Protein AF-A0A9D1JDY9-F1 (afdb_monomer_lite)

Radius of gyration: 16.37 Å; chains: 1; bounding box: 37×37×42 Å

pLDDT: mean 90.09, std 9.2, range [51.25, 98.12]

Sequence (203 aa):
MIRVGLTRMRPVECELYLYPAELYDIDGLERYDDLETLYRYAYERLKKYYKEEVGLYINGGLLIEVLTAMLAAENLDIVLHIFHWNRETGVYIEQKIRTRIDMEQEQEKETVERSLCGKRHFAIKAIPIFEEIPKERVMDFEWMQCQADSQLEQLAGERIKLYASGLTQALISVWNAAKKYSVELEVLHYNIDTEDYFIQKLM

Secondary structure (DSSP, 8-state):
-EEEES-SSS--S-SEESS-SSGGGSTT--STT-HHHHHHHHHHHHGGGTTSEEEEEE-S--HHHHHHHHHHHHHTT-EEEEEEEETTTTEEEEEP-PPP--PPP-S-PPEEEEEEETTS-TT--SEEEES---GGGTT-HHHHHHHHHHHHGGGTT-EEEEE--S-HHHHHHHHHHHHHTT-EEEEEEEETTTTEEEEEE--

Organism: NCBI:txid2840824

Structure (mmCIF, N/CA/C/O backbone):
data_AF-A0A9D1JDY9-F1
#
_entry.id   AF-A0A9D1JDY9-F1
#
loop_
_atom_site.group_PDB
_atom_site.id
_atom_site.type_symbol
_atom_site.label_atom_id
_atom_site.label_alt_id
_atom_site.label_comp_id
_atom_site.label_asym_id
_atom_site.label_entity_id
_atom_site.label_seq_id
_atom_site.pdbx_PDB_ins_code
_atom_site.Cartn_x
_atom_site.Cartn_y
_atom_site.Cartn_z
_atom_site.occupancy
_atom_site.B_iso_or_equiv
_atom_site.auth_seq_id
_atom_site.auth_comp_id
_atom_site.auth_asym_id
_atom_site.auth_atom_id
_atom_site.pdbx_PDB_model_num
ATOM 1 N N . MET A 1 1 ? -4.104 -12.732 -16.824 1.00 90.75 1 MET A N 1
ATOM 2 C CA . MET A 1 1 ? -3.223 -11.940 -15.946 1.00 90.75 1 MET A CA 1
ATOM 3 C C . MET A 1 1 ? -1.898 -11.523 -16.595 1.00 90.75 1 MET A C 1
ATOM 5 O O . MET A 1 1 ? -1.066 -12.366 -16.922 1.00 90.75 1 MET A O 1
ATOM 9 N N . ILE A 1 2 ? -1.688 -10.214 -16.727 1.00 97.31 2 ILE A N 1
ATOM 10 C CA . ILE A 1 2 ? -0.445 -9.555 -17.162 1.00 97.31 2 ILE A CA 1
ATOM 11 C C . ILE A 1 2 ? 0.553 -9.531 -15.999 1.00 97.31 2 ILE A C 1
ATOM 13 O O . ILE A 1 2 ? 0.175 -9.220 -14.874 1.00 97.31 2 ILE A O 1
ATOM 17 N N . ARG A 1 3 ? 1.832 -9.841 -16.239 1.00 97.88 3 ARG A N 1
ATOM 18 C CA . ARG A 1 3 ? 2.863 -9.878 -15.184 1.00 97.88 3 ARG A CA 1
ATOM 19 C C . ARG A 1 3 ? 3.642 -8.569 -15.143 1.00 97.88 3 ARG A C 1
ATOM 21 O O . ARG A 1 3 ? 4.275 -8.206 -16.133 1.00 97.88 3 ARG A O 1
ATOM 28 N N . VAL A 1 4 ? 3.658 -7.905 -13.993 1.00 98.06 4 VAL A N 1
ATOM 29 C CA . VAL A 1 4 ? 4.416 -6.670 -13.748 1.00 98.06 4 VAL A CA 1
ATOM 30 C C . VAL A 1 4 ? 5.311 -6.878 -12.529 1.00 98.06 4 VAL A C 1
ATOM 32 O O . VAL A 1 4 ? 4.828 -7.265 -11.472 1.00 98.06 4 VAL A O 1
ATOM 35 N N . GLY A 1 5 ? 6.616 -6.647 -12.654 1.00 97.62 5 GLY A N 1
ATOM 36 C CA . GLY A 1 5 ? 7.513 -6.562 -11.497 1.00 97.62 5 GLY A CA 1
ATOM 37 C C . GLY A 1 5 ? 7.413 -5.180 -10.855 1.00 97.62 5 GLY A C 1
ATOM 38 O O . GLY A 1 5 ? 7.301 -4.190 -11.577 1.00 97.62 5 GLY A O 1
ATOM 39 N N . LEU A 1 6 ? 7.466 -5.080 -9.525 1.00 97.31 6 LEU A N 1
ATOM 40 C CA . LEU A 1 6 ? 7.436 -3.775 -8.858 1.00 97.31 6 LEU A CA 1
ATOM 41 C C . LEU A 1 6 ? 8.667 -2.943 -9.235 1.00 97.31 6 LEU A C 1
ATOM 43 O O . LEU A 1 6 ? 8.509 -1.839 -9.740 1.00 97.31 6 LEU A O 1
ATOM 47 N N . THR A 1 7 ? 9.874 -3.482 -9.053 1.00 95.81 7 THR A N 1
ATOM 48 C CA . THR A 1 7 ? 11.133 -2.753 -9.294 1.00 95.81 7 THR A CA 1
ATOM 49 C C . THR A 1 7 ? 12.140 -3.594 -10.065 1.00 95.81 7 THR A C 1
ATOM 51 O O . THR A 1 7 ? 12.001 -4.809 -10.184 1.00 95.81 7 THR A O 1
ATOM 54 N N . ARG A 1 8 ? 13.211 -2.986 -10.579 1.00 90.50 8 ARG A N 1
ATOM 55 C CA . ARG A 1 8 ? 14.296 -3.735 -11.247 1.00 90.50 8 ARG A CA 1
ATOM 56 C C . ARG A 1 8 ? 15.309 -4.374 -10.290 1.00 90.50 8 ARG A C 1
ATOM 58 O O . ARG A 1 8 ? 16.224 -5.045 -10.759 1.00 90.50 8 ARG A O 1
ATOM 65 N N . MET A 1 9 ? 15.152 -4.211 -8.972 1.00 88.75 9 MET A N 1
ATOM 66 C CA . MET A 1 9 ? 16.154 -4.642 -7.985 1.00 88.75 9 MET A CA 1
ATOM 67 C C . MET A 1 9 ? 16.428 -6.152 -8.007 1.00 88.75 9 MET A C 1
ATOM 69 O O . MET A 1 9 ? 17.566 -6.577 -7.812 1.00 88.75 9 MET A O 1
ATOM 73 N N . ARG A 1 10 ? 15.396 -6.979 -8.214 1.00 87.00 10 ARG A N 1
ATOM 74 C CA . ARG A 1 10 ? 15.544 -8.435 -8.371 1.00 87.00 10 ARG A CA 1
ATOM 75 C C . ARG A 1 10 ? 14.741 -8.882 -9.583 1.00 87.00 10 ARG A C 1
ATOM 77 O O . ARG A 1 10 ? 13.523 -9.019 -9.472 1.00 87.00 10 ARG A O 1
ATOM 84 N N . PRO A 1 11 ? 15.382 -9.068 -10.743 1.00 86.19 11 PRO A N 1
ATOM 85 C CA . PRO A 1 11 ? 14.665 -9.353 -11.972 1.00 86.19 11 PRO A CA 1
ATOM 86 C C . PRO A 1 11 ? 13.736 -10.566 -11.859 1.00 86.19 11 PRO A C 1
ATOM 88 O O . PRO A 1 11 ? 14.102 -11.600 -11.300 1.00 86.19 11 PRO A O 1
ATOM 91 N N . VAL A 1 12 ? 12.534 -10.423 -12.408 1.00 91.56 12 VAL A N 1
ATOM 92 C CA . VAL A 1 12 ? 11.537 -11.484 -12.574 1.00 91.56 12 VAL A CA 1
ATOM 93 C C . VAL A 1 12 ? 11.040 -11.471 -14.011 1.00 91.56 12 VAL A C 1
ATOM 95 O O . VAL A 1 12 ? 11.033 -10.430 -14.667 1.00 91.56 12 VAL A O 1
ATOM 98 N N . GLU A 1 13 ? 10.593 -12.616 -14.511 1.00 93.38 13 GLU A N 1
ATOM 99 C CA . GLU A 1 13 ? 9.949 -12.674 -15.821 1.00 93.38 13 GLU A CA 1
ATOM 100 C C . GLU A 1 13 ? 8.610 -11.917 -15.782 1.00 93.38 13 GLU A C 1
ATOM 102 O O . GLU A 1 13 ? 7.669 -12.306 -15.074 1.00 93.38 13 GLU A O 1
ATOM 107 N N . CYS A 1 14 ? 8.559 -10.793 -16.499 1.00 96.06 14 CYS A N 1
ATOM 108 C CA . CYS A 1 14 ? 7.428 -9.875 -16.546 1.00 96.06 14 CYS A CA 1
ATOM 109 C C . CYS A 1 14 ? 7.455 -9.018 -17.822 1.00 96.06 14 CYS A C 1
ATOM 111 O O . CYS A 1 14 ? 8.493 -8.865 -18.463 1.00 96.06 14 CYS A O 1
ATOM 113 N N . GLU A 1 15 ? 6.309 -8.425 -18.152 1.00 96.62 15 GLU A N 1
ATOM 114 C CA . GLU A 1 15 ? 6.129 -7.521 -19.300 1.00 96.62 15 GLU A CA 1
ATOM 115 C C . GLU A 1 15 ? 6.725 -6.129 -19.048 1.00 96.62 15 GLU A C 1
ATOM 117 O O . GLU A 1 15 ? 6.987 -5.347 -19.963 1.00 96.62 15 GLU A O 1
ATOM 122 N N . LEU A 1 16 ? 6.857 -5.765 -17.772 1.00 95.44 16 LEU A N 1
ATOM 123 C CA . LEU A 1 16 ? 7.190 -4.422 -17.330 1.00 95.44 16 LEU A CA 1
ATOM 124 C C . LEU A 1 16 ? 7.695 -4.455 -15.889 1.00 95.44 16 LEU A C 1
ATOM 126 O O . LEU A 1 16 ? 7.111 -5.125 -15.042 1.00 95.44 16 LEU A O 1
ATOM 130 N N . TYR A 1 17 ? 8.698 -3.628 -15.608 1.00 97.00 17 TYR A N 1
ATOM 131 C CA . TYR A 1 17 ? 8.992 -3.173 -14.250 1.00 97.00 17 TYR A CA 1
ATOM 132 C C . TYR A 1 17 ? 8.319 -1.828 -14.016 1.00 97.00 17 TYR A C 1
ATOM 134 O O . TYR A 1 17 ? 8.490 -0.916 -14.838 1.00 97.00 17 TYR A O 1
ATOM 142 N N . LEU A 1 18 ? 7.526 -1.720 -12.952 1.00 97.12 18 LEU A N 1
ATOM 143 C CA . LEU A 1 18 ? 6.745 -0.524 -12.678 1.00 97.12 18 LEU A CA 1
ATOM 144 C C . LEU A 1 18 ? 7.653 0.641 -12.302 1.00 97.12 18 LEU A C 1
ATOM 146 O O . LEU A 1 18 ? 7.541 1.677 -12.936 1.00 97.12 18 LEU A O 1
ATOM 150 N N . TYR A 1 19 ? 8.600 0.431 -11.394 1.00 96.94 19 TYR A N 1
ATOM 151 C CA . TYR A 1 19 ? 9.583 1.413 -10.948 1.00 96.94 19 TYR A CA 1
ATOM 152 C C . TYR A 1 19 ? 11.014 1.020 -11.366 1.00 96.94 19 TYR A C 1
ATOM 154 O O . TYR A 1 19 ? 11.275 -0.15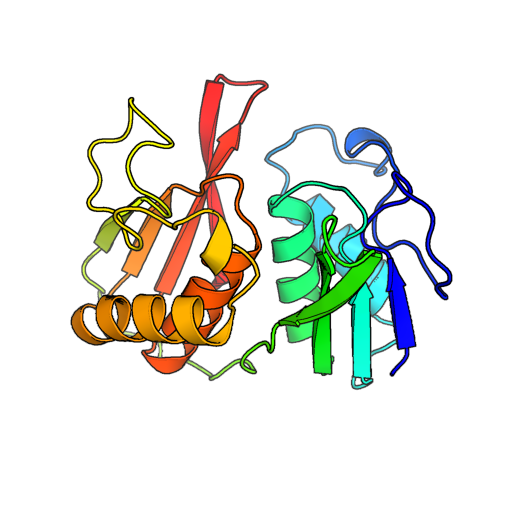1 -11.696 1.00 96.94 19 TYR A O 1
ATOM 162 N N . PRO A 1 20 ? 11.952 1.985 -11.413 1.00 95.06 20 PRO A N 1
ATOM 163 C CA . PRO A 1 20 ? 13.382 1.707 -11.566 1.00 95.06 20 PRO A CA 1
ATOM 164 C C . PRO A 1 20 ? 13.961 0.891 -10.393 1.00 95.06 20 PRO A C 1
ATOM 166 O O . PRO A 1 20 ? 13.235 0.392 -9.538 1.00 95.06 20 PRO A O 1
ATOM 169 N N . ALA A 1 21 ? 15.273 0.636 -10.406 1.00 93.06 21 ALA A N 1
ATOM 170 C CA . ALA A 1 21 ? 15.937 -0.026 -9.279 1.00 93.06 21 ALA A CA 1
ATOM 171 C C . ALA A 1 21 ? 16.152 0.948 -8.111 1.00 93.06 21 ALA A C 1
ATOM 173 O O . ALA A 1 21 ? 15.909 0.569 -6.969 1.00 93.06 21 ALA A O 1
ATOM 174 N N . GLU A 1 22 ? 16.552 2.183 -8.424 1.00 92.06 22 GLU A N 1
ATOM 175 C CA . GLU A 1 22 ? 16.718 3.272 -7.467 1.00 92.06 22 GLU A CA 1
ATOM 176 C C . GLU A 1 22 ? 15.553 4.254 -7.606 1.00 92.06 22 GLU A C 1
ATOM 178 O O . GLU A 1 22 ? 15.248 4.702 -8.709 1.00 92.06 22 GLU A O 1
ATOM 183 N N . LEU A 1 23 ? 14.899 4.599 -6.493 1.00 90.38 23 LEU A N 1
ATOM 184 C CA . LEU A 1 23 ? 13.695 5.441 -6.493 1.00 90.38 23 LEU A CA 1
ATOM 185 C C . LEU A 1 23 ? 13.923 6.787 -7.206 1.00 90.38 23 LEU A C 1
ATOM 187 O O . LEU A 1 23 ? 13.087 7.235 -7.986 1.00 90.38 23 LEU A O 1
ATOM 191 N N . TYR A 1 24 ? 15.083 7.398 -6.965 1.00 92.06 24 TYR A N 1
ATOM 192 C CA . TYR A 1 24 ? 15.468 8.702 -7.508 1.00 92.06 24 TYR A CA 1
ATOM 193 C C . TYR A 1 24 ? 15.884 8.675 -8.991 1.00 92.06 24 TYR A C 1
ATOM 195 O O . TYR A 1 24 ? 16.184 9.722 -9.553 1.00 92.06 24 TYR A O 1
ATOM 203 N N . ASP A 1 25 ? 15.838 7.514 -9.656 1.00 94.88 25 ASP A N 1
ATOM 204 C CA . ASP A 1 25 ? 15.935 7.429 -11.123 1.00 94.88 25 ASP A CA 1
ATOM 205 C C . ASP A 1 25 ? 14.612 7.820 -11.819 1.00 94.88 25 ASP A C 1
ATOM 207 O O . ASP A 1 25 ? 14.505 7.779 -13.047 1.00 94.88 25 ASP A O 1
ATOM 211 N N . ILE A 1 26 ? 13.559 8.135 -11.057 1.00 95.19 26 ILE A N 1
ATOM 212 C CA . ILE A 1 26 ? 12.297 8.641 -11.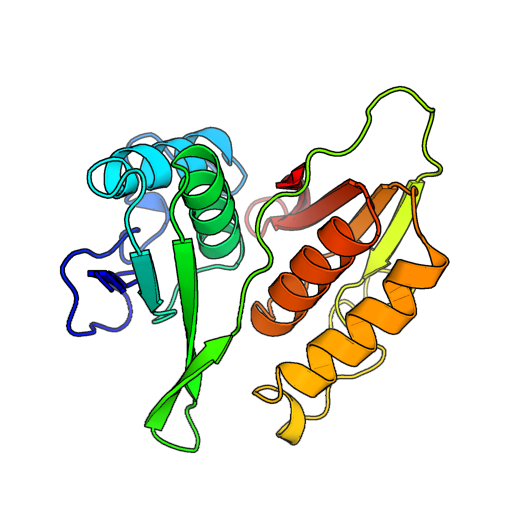596 1.00 95.19 26 ILE A CA 1
ATOM 213 C C . ILE A 1 26 ? 12.469 10.114 -11.975 1.00 95.19 26 ILE A C 1
ATOM 215 O O . ILE A 1 26 ? 12.645 10.969 -11.110 1.00 95.19 26 ILE A O 1
ATOM 219 N N . ASP A 1 27 ? 12.353 10.414 -13.270 1.00 93.06 27 ASP A N 1
ATOM 220 C CA . ASP A 1 27 ? 12.412 11.786 -13.782 1.00 93.06 27 ASP A CA 1
ATOM 221 C C . ASP A 1 27 ? 11.428 12.711 -13.042 1.00 93.06 27 ASP A C 1
ATOM 223 O O . ASP A 1 27 ? 10.210 12.505 -13.053 1.00 93.06 27 ASP A O 1
ATOM 227 N N . GLY A 1 28 ? 11.978 13.761 -12.428 1.00 90.88 28 GLY A N 1
ATOM 228 C CA . GLY A 1 28 ? 11.228 14.764 -11.671 1.00 90.88 28 GLY A CA 1
ATOM 229 C C . GLY A 1 28 ? 10.979 14.420 -10.200 1.00 90.88 28 GLY A C 1
ATOM 230 O O . GLY A 1 28 ? 10.387 15.241 -9.508 1.00 90.88 28 GLY A O 1
ATOM 231 N N . LEU A 1 29 ? 11.425 13.259 -9.707 1.00 93.50 29 LEU A N 1
ATOM 232 C CA . LEU A 1 29 ? 11.343 12.919 -8.288 1.00 93.50 29 LEU A CA 1
ATOM 233 C C . LEU A 1 29 ? 12.579 13.427 -7.539 1.00 93.50 29 LEU A C 1
ATOM 235 O O . LEU A 1 29 ? 13.637 12.806 -7.569 1.00 93.50 29 LEU A O 1
ATOM 239 N N . GLU A 1 30 ? 12.437 14.546 -6.833 1.00 90.69 30 GLU A N 1
ATOM 240 C CA . GLU A 1 30 ? 13.536 15.144 -6.054 1.00 90.69 30 GLU A CA 1
ATOM 241 C C . GLU A 1 30 ? 13.477 14.804 -4.560 1.00 90.69 30 GLU A C 1
ATOM 243 O O . GLU A 1 30 ? 14.461 14.981 -3.843 1.00 90.69 30 GLU A O 1
ATOM 248 N N . ARG A 1 31 ? 12.321 14.342 -4.070 1.00 90.12 31 ARG A N 1
ATOM 249 C CA . ARG A 1 31 ? 12.077 14.087 -2.645 1.00 90.12 31 ARG A CA 1
ATOM 250 C C . ARG A 1 31 ? 11.329 12.777 -2.448 1.00 90.12 31 ARG A C 1
ATOM 252 O O . ARG A 1 31 ? 10.402 12.476 -3.196 1.00 90.12 31 ARG A O 1
ATOM 259 N N . TYR A 1 32 ? 11.678 12.049 -1.391 1.00 87.00 32 TYR A N 1
ATOM 260 C CA . TYR A 1 32 ? 11.032 10.790 -1.015 1.00 87.00 32 TYR A CA 1
ATOM 261 C C . TYR A 1 32 ? 9.515 10.920 -0.775 1.00 87.00 32 TYR A C 1
ATOM 263 O O . TYR A 1 32 ? 8.762 9.975 -1.006 1.00 87.00 32 TYR A O 1
ATOM 271 N N . ASP A 1 33 ? 9.064 12.090 -0.315 1.00 89.44 33 ASP A N 1
ATOM 272 C CA . ASP A 1 33 ? 7.670 12.388 0.021 1.00 89.44 33 ASP A CA 1
ATOM 273 C C . ASP A 1 33 ? 6.842 12.949 -1.151 1.00 89.44 33 ASP A C 1
ATOM 275 O O . ASP A 1 33 ? 5.672 13.295 -0.966 1.00 89.44 33 ASP A O 1
ATOM 279 N N . ASP A 1 34 ? 7.405 13.035 -2.362 1.00 92.06 34 ASP A N 1
ATOM 280 C CA . ASP A 1 34 ? 6.674 13.456 -3.563 1.00 92.06 34 ASP A CA 1
ATOM 281 C C . ASP A 1 34 ? 5.815 12.310 -4.129 1.00 92.06 34 ASP A C 1
ATOM 283 O O . ASP A 1 34 ? 6.093 11.660 -5.143 1.00 92.06 34 ASP A O 1
ATOM 287 N N . LEU A 1 35 ? 4.723 12.064 -3.409 1.00 92.50 35 LEU A N 1
ATOM 288 C CA . LEU A 1 35 ? 3.728 11.039 -3.706 1.00 92.50 35 LEU A CA 1
ATOM 289 C C . LEU A 1 35 ? 2.995 11.280 -5.030 1.00 92.50 35 LEU A C 1
ATOM 291 O O . LEU A 1 35 ? 2.550 10.317 -5.656 1.00 92.50 35 LEU A O 1
ATOM 295 N N . GLU A 1 36 ? 2.865 12.536 -5.463 1.00 93.88 36 GLU A N 1
ATOM 296 C CA . GLU A 1 36 ? 2.203 12.882 -6.722 1.00 93.88 36 GLU A CA 1
ATOM 297 C C . GLU A 1 36 ? 3.032 12.396 -7.911 1.00 93.88 36 GLU A C 1
ATOM 299 O O . GLU A 1 36 ? 2.506 11.712 -8.796 1.00 93.88 36 GLU A O 1
ATOM 304 N N . THR A 1 37 ? 4.339 12.675 -7.908 1.00 95.94 37 THR A N 1
ATOM 305 C CA . THR A 1 37 ? 5.246 12.196 -8.955 1.00 95.94 37 THR A CA 1
ATOM 306 C C . THR A 1 37 ? 5.300 10.669 -8.985 1.00 95.94 37 THR A C 1
ATOM 308 O O . THR A 1 37 ? 5.198 10.084 -10.068 1.00 95.94 37 THR A O 1
ATOM 311 N N . LEU A 1 38 ? 5.367 10.007 -7.822 1.00 95.06 38 LEU A N 1
ATOM 312 C CA . LEU A 1 38 ? 5.345 8.540 -7.725 1.00 95.06 38 LEU A CA 1
ATOM 313 C C . LEU A 1 38 ? 4.051 7.929 -8.272 1.00 95.06 38 LEU A C 1
ATOM 315 O O . LEU A 1 38 ? 4.095 6.984 -9.065 1.00 95.06 38 LEU A O 1
ATOM 319 N N . TYR A 1 39 ? 2.899 8.477 -7.878 1.00 96.12 39 TYR A N 1
ATOM 320 C CA . TYR A 1 39 ? 1.598 8.038 -8.375 1.00 96.12 39 TYR A CA 1
ATOM 321 C C . TYR A 1 39 ? 1.487 8.231 -9.889 1.00 96.12 39 TYR A C 1
ATOM 323 O O . TYR A 1 39 ? 1.128 7.293 -10.602 1.00 96.12 39 TYR A O 1
ATOM 331 N N . ARG A 1 40 ? 1.841 9.417 -10.400 1.00 96.94 40 ARG A N 1
ATOM 332 C CA . ARG A 1 40 ? 1.806 9.717 -11.838 1.00 96.94 40 ARG A CA 1
ATOM 333 C C . ARG A 1 40 ? 2.700 8.760 -12.620 1.00 96.94 40 ARG A C 1
ATOM 335 O O . ARG A 1 40 ? 2.289 8.273 -13.670 1.00 96.94 40 ARG A O 1
ATOM 342 N N . TYR A 1 41 ? 3.889 8.457 -12.101 1.00 97.12 41 TYR A N 1
ATOM 343 C CA . TYR A 1 41 ? 4.810 7.511 -12.724 1.00 97.12 41 TYR A CA 1
ATOM 344 C C . TYR A 1 41 ? 4.191 6.112 -12.854 1.00 97.12 41 TYR A C 1
ATOM 346 O O . TYR A 1 41 ? 4.221 5.517 -13.935 1.00 97.12 41 TYR A O 1
ATOM 354 N N . ALA A 1 42 ? 3.572 5.602 -11.785 1.00 97.38 42 ALA A N 1
ATOM 355 C CA . ALA A 1 42 ? 2.883 4.316 -11.829 1.00 97.38 42 ALA A CA 1
ATOM 356 C C . ALA A 1 42 ? 1.667 4.327 -12.758 1.00 97.38 42 ALA A C 1
ATOM 358 O O . ALA A 1 42 ? 1.520 3.426 -13.587 1.00 97.38 42 ALA A O 1
ATOM 359 N N . TYR A 1 43 ? 0.829 5.360 -12.662 1.00 98.00 43 TYR A N 1
ATOM 360 C CA . TYR A 1 43 ? -0.360 5.531 -13.491 1.00 98.00 43 TYR A CA 1
ATOM 361 C C . TYR A 1 43 ? -0.011 5.505 -14.981 1.00 98.00 43 TYR A C 1
ATOM 363 O O . TYR A 1 43 ? -0.564 4.712 -15.742 1.00 98.00 43 TYR A O 1
ATOM 371 N N . GLU A 1 44 ? 0.972 6.299 -15.401 1.00 98.00 44 GLU A N 1
ATOM 372 C CA . GLU A 1 44 ? 1.387 6.398 -16.802 1.00 98.00 44 GLU A CA 1
ATOM 373 C C . GLU A 1 44 ? 1.899 5.073 -17.377 1.00 98.00 44 GLU A C 1
ATOM 375 O O . GLU A 1 44 ? 1.731 4.797 -18.568 1.00 98.00 44 GLU A O 1
ATOM 380 N N . ARG A 1 45 ? 2.496 4.223 -16.540 1.00 97.38 45 ARG A N 1
ATOM 381 C CA . ARG A 1 45 ? 3.015 2.913 -16.950 1.00 97.38 45 ARG A CA 1
ATOM 382 C C . ARG A 1 45 ? 1.950 1.821 -16.928 1.00 97.38 45 ARG A C 1
ATOM 384 O O . ARG A 1 45 ? 2.017 0.903 -17.750 1.00 97.38 45 ARG A O 1
ATOM 391 N N . LEU A 1 46 ? 0.976 1.923 -16.024 1.00 98.12 46 LEU A N 1
ATOM 392 C CA . LEU A 1 46 ? -0.134 0.980 -15.900 1.00 98.12 46 LEU A CA 1
ATOM 393 C C . LEU A 1 46 ? -1.301 1.292 -16.841 1.00 98.12 46 LEU A C 1
ATOM 395 O O . LEU A 1 46 ? -2.038 0.373 -17.176 1.00 98.12 46 LEU A O 1
ATOM 399 N N . LYS A 1 47 ? -1.464 2.530 -17.331 1.00 97.88 47 LYS A N 1
ATOM 400 C CA . LYS A 1 47 ? -2.647 2.934 -18.123 1.00 97.88 47 LYS A CA 1
ATOM 401 C C . LYS A 1 47 ? -2.892 2.111 -19.387 1.00 97.88 47 LYS A C 1
ATOM 403 O O . LYS A 1 47 ? -4.028 1.989 -19.831 1.00 97.88 47 LYS A O 1
ATOM 408 N N . LYS A 1 48 ? -1.845 1.507 -19.960 1.00 97.50 48 LYS A N 1
ATOM 409 C CA . LYS A 1 48 ? -1.967 0.577 -21.099 1.00 97.50 48 LYS A CA 1
ATOM 410 C C . LYS A 1 48 ? -2.681 -0.737 -20.754 1.00 97.50 48 LYS A C 1
ATOM 412 O O . LYS A 1 48 ? -3.013 -1.489 -21.660 1.00 97.50 48 LYS A O 1
ATOM 417 N N . TYR A 1 49 ? -2.884 -1.008 -19.469 1.00 97.62 49 TYR A N 1
ATOM 418 C CA . TYR A 1 49 ? -3.578 -2.173 -18.932 1.00 97.62 49 TYR A CA 1
ATOM 419 C C . TYR A 1 49 ? -4.932 -1.787 -18.312 1.00 97.62 49 TYR A C 1
ATOM 421 O O . TYR A 1 49 ? -5.439 -2.512 -17.468 1.00 97.62 49 TYR A O 1
ATOM 429 N N . TYR A 1 50 ? -5.504 -0.633 -18.677 1.00 97.38 50 TYR A N 1
ATOM 430 C CA . TYR A 1 50 ? -6.817 -0.184 -18.201 1.00 97.38 50 TYR A CA 1
ATOM 431 C C . TYR A 1 50 ? -7.875 -1.294 -18.315 1.00 97.38 50 TYR A C 1
ATOM 433 O O . TYR A 1 50 ? -8.031 -1.869 -19.393 1.00 97.38 50 TYR A O 1
ATOM 441 N N . LYS A 1 51 ? -8.605 -1.568 -17.221 1.00 95.38 51 LYS A N 1
ATOM 442 C CA . LYS A 1 51 ? -9.609 -2.650 -17.103 1.00 95.38 51 LYS A CA 1
ATOM 443 C C . LYS A 1 51 ? -9.101 -4.087 -17.292 1.00 95.38 51 LYS A C 1
ATOM 445 O O . LYS A 1 51 ? -9.910 -5.007 -17.400 1.00 95.38 51 LYS A O 1
ATOM 450 N N . GLU A 1 52 ? -7.790 -4.300 -17.306 1.00 96.62 52 GLU A N 1
ATOM 451 C CA . GLU A 1 52 ? -7.192 -5.634 -17.387 1.00 96.62 52 GLU A CA 1
ATOM 452 C C . GLU A 1 52 ? -6.924 -6.233 -15.997 1.00 96.62 52 GLU A C 1
ATOM 454 O O . GLU A 1 52 ? -7.035 -5.582 -14.956 1.00 96.62 52 GLU A O 1
ATOM 459 N N . GLU A 1 53 ? -6.521 -7.501 -15.990 1.00 96.56 53 GLU A N 1
ATOM 460 C CA . GLU A 1 53 ? -6.052 -8.220 -14.806 1.00 96.56 53 GLU A CA 1
ATOM 461 C C . GLU A 1 53 ? -4.515 -8.207 -14.750 1.00 96.56 53 GLU A C 1
ATOM 463 O O . GLU A 1 53 ? -3.841 -8.726 -15.651 1.00 96.56 53 GLU A O 1
ATOM 468 N N . VAL A 1 54 ? -3.945 -7.653 -13.676 1.00 97.50 54 VAL A N 1
ATOM 469 C CA . VAL A 1 54 ? -2.496 -7.473 -13.497 1.00 97.50 54 VAL A CA 1
ATOM 470 C C . VAL A 1 54 ? -2.018 -8.163 -12.221 1.00 97.50 54 VAL A C 1
ATOM 472 O O . VAL A 1 54 ? -2.512 -7.903 -11.130 1.00 97.50 54 VAL A O 1
ATOM 475 N N . GLY A 1 55 ? -0.993 -9.002 -12.354 1.00 97.56 55 GLY A N 1
ATOM 476 C CA . GLY A 1 55 ? -0.217 -9.543 -11.245 1.00 97.56 55 GLY A CA 1
ATOM 477 C C . GLY A 1 55 ? 1.021 -8.691 -10.991 1.00 97.56 55 GLY A C 1
ATOM 478 O O . GLY A 1 55 ? 1.936 -8.682 -11.818 1.00 97.56 55 GLY A O 1
ATOM 479 N N . LEU A 1 56 ? 1.060 -8.004 -9.850 1.00 97.75 56 LEU A N 1
ATOM 480 C CA . LEU A 1 56 ? 2.188 -7.209 -9.376 1.00 97.75 56 LEU A CA 1
ATOM 481 C C . LEU A 1 56 ? 3.096 -8.053 -8.475 1.00 97.75 56 LEU A C 1
ATOM 483 O O . LEU A 1 56 ? 2.737 -8.410 -7.355 1.00 97.75 56 LEU A O 1
ATOM 487 N N . TYR A 1 57 ? 4.293 -8.359 -8.959 1.00 97.62 57 TYR A N 1
ATOM 488 C CA . TYR A 1 57 ? 5.290 -9.167 -8.266 1.00 97.62 57 TYR A CA 1
ATOM 489 C C . TYR A 1 57 ? 6.206 -8.266 -7.443 1.00 97.62 57 TYR A C 1
ATOM 491 O O . TYR A 1 57 ? 7.008 -7.510 -7.992 1.00 97.62 57 TYR A O 1
ATOM 499 N N . ILE A 1 58 ? 6.108 -8.370 -6.118 1.00 95.94 58 ILE A N 1
ATOM 500 C CA . ILE A 1 58 ? 6.945 -7.632 -5.171 1.00 95.94 58 ILE A CA 1
ATOM 501 C C . ILE A 1 58 ? 8.328 -8.281 -5.129 1.00 95.94 58 ILE A C 1
ATOM 503 O O . ILE A 1 58 ? 8.582 -9.244 -4.402 1.00 95.94 58 ILE A O 1
ATOM 507 N N . ASN A 1 59 ? 9.226 -7.743 -5.943 1.00 92.44 59 ASN A N 1
ATOM 508 C CA . ASN A 1 59 ? 10.574 -8.247 -6.179 1.00 92.44 59 ASN A CA 1
ATOM 509 C C . ASN A 1 59 ? 11.668 -7.299 -5.643 1.00 92.44 59 ASN A C 1
ATOM 511 O O . ASN A 1 59 ? 12.831 -7.376 -6.027 1.00 92.44 59 ASN A O 1
ATOM 515 N N . GLY A 1 60 ? 11.307 -6.413 -4.723 1.00 90.69 60 GLY A N 1
ATOM 516 C CA . GLY A 1 60 ? 12.154 -5.350 -4.194 1.00 90.69 60 GLY A CA 1
ATOM 517 C C . GLY A 1 60 ? 11.294 -4.135 -3.883 1.00 90.69 60 GLY A C 1
ATOM 518 O O . GLY A 1 60 ? 10.074 -4.268 -3.815 1.00 90.69 60 GLY A O 1
ATOM 519 N N . GLY A 1 61 ? 11.933 -2.981 -3.725 1.00 90.94 61 GLY A N 1
ATOM 520 C CA . GLY A 1 61 ? 11.243 -1.707 -3.574 1.00 90.94 61 GLY A CA 1
ATOM 521 C C . GLY A 1 61 ? 10.761 -1.388 -2.166 1.00 90.94 61 GLY A C 1
ATOM 522 O O . GLY A 1 61 ? 11.036 -2.085 -1.184 1.00 90.94 61 GLY A O 1
ATOM 523 N N . LEU A 1 62 ? 10.053 -0.274 -2.105 1.00 91.44 62 LEU A N 1
ATOM 524 C CA . LEU A 1 62 ? 9.615 0.437 -0.926 1.00 91.44 62 LEU A CA 1
ATOM 525 C C . LEU A 1 62 ? 8.104 0.311 -0.763 1.00 91.44 62 LEU A C 1
ATOM 527 O O . LEU A 1 62 ? 7.348 0.100 -1.710 1.00 91.44 62 LEU A O 1
ATOM 531 N N . LEU A 1 63 ? 7.639 0.503 0.468 1.00 91.44 63 LEU A N 1
ATOM 532 C CA . LEU A 1 63 ? 6.214 0.452 0.781 1.00 91.44 63 LEU A CA 1
ATOM 533 C C . LEU A 1 63 ? 5.406 1.505 0.004 1.00 91.44 63 LEU A C 1
ATOM 535 O O . LEU A 1 63 ? 4.316 1.203 -0.475 1.00 91.44 63 LEU A O 1
ATOM 539 N N . ILE A 1 64 ? 5.969 2.707 -0.160 1.00 92.00 64 ILE A N 1
ATOM 540 C CA . ILE A 1 64 ? 5.364 3.815 -0.916 1.00 92.00 64 ILE A CA 1
ATOM 541 C C . ILE A 1 64 ? 5.116 3.455 -2.388 1.00 92.00 64 ILE A C 1
ATOM 543 O O . ILE A 1 64 ? 4.082 3.822 -2.946 1.00 92.00 64 ILE A O 1
ATOM 547 N N . GLU A 1 65 ? 6.008 2.676 -3.007 1.00 94.62 65 GLU A N 1
ATOM 548 C CA . GLU A 1 65 ? 5.870 2.212 -4.393 1.00 94.62 65 GLU A CA 1
ATOM 549 C C . GLU A 1 65 ? 4.707 1.224 -4.522 1.00 94.62 65 GLU A C 1
ATOM 551 O O . GLU A 1 65 ? 3.917 1.299 -5.458 1.00 94.62 65 GLU A O 1
ATOM 556 N N . VAL A 1 66 ? 4.537 0.323 -3.550 1.00 95.25 66 VAL A N 1
ATOM 557 C CA . VAL A 1 66 ? 3.412 -0.625 -3.562 1.00 95.25 66 VAL A CA 1
ATOM 558 C C . VAL A 1 66 ? 2.081 0.108 -3.432 1.00 95.25 66 VAL A C 1
ATOM 560 O O . VAL A 1 66 ? 1.158 -0.157 -4.197 1.00 95.25 66 VAL A O 1
ATOM 563 N N . LEU A 1 67 ? 1.981 1.054 -2.497 1.00 93.75 67 LEU A N 1
ATOM 564 C CA . LEU A 1 67 ? 0.744 1.804 -2.274 1.00 93.75 67 LEU A CA 1
ATOM 565 C C . LEU A 1 67 ? 0.386 2.705 -3.457 1.00 93.75 67 LEU A C 1
ATOM 567 O O . LEU A 1 67 ? -0.777 2.771 -3.849 1.00 93.75 67 LEU A O 1
ATOM 571 N N . THR A 1 68 ? 1.370 3.381 -4.055 1.00 94.94 68 THR A N 1
ATOM 572 C CA . THR A 1 68 ? 1.126 4.208 -5.247 1.00 94.94 68 THR A CA 1
ATOM 573 C C . THR A 1 68 ? 0.757 3.353 -6.464 1.00 94.94 68 THR A C 1
ATOM 575 O O . THR A 1 68 ? -0.130 3.747 -7.221 1.00 94.94 68 THR A O 1
ATOM 578 N N . ALA A 1 69 ? 1.314 2.144 -6.603 1.00 95.94 69 ALA A N 1
ATOM 579 C CA . ALA A 1 69 ? 0.880 1.171 -7.606 1.00 95.94 69 ALA A CA 1
ATOM 580 C C . ALA A 1 69 ? -0.567 0.698 -7.390 1.00 95.94 69 ALA A C 1
ATOM 582 O O . ALA A 1 69 ? -1.330 0.614 -8.352 1.00 95.94 69 ALA A O 1
ATOM 583 N N . MET A 1 70 ? -0.957 0.418 -6.140 1.00 94.88 70 MET A N 1
ATOM 584 C CA . MET A 1 70 ? -2.332 0.045 -5.785 1.00 94.88 70 MET A CA 1
ATOM 585 C C . MET A 1 70 ? -3.317 1.168 -6.123 1.00 94.88 70 MET A C 1
ATOM 587 O O . MET A 1 70 ? -4.300 0.927 -6.819 1.00 94.88 70 MET A O 1
ATOM 591 N N . LEU A 1 71 ? -3.014 2.405 -5.718 1.00 93.44 71 LEU A N 1
ATOM 592 C CA . LEU A 1 71 ? -3.819 3.583 -6.052 1.00 93.44 71 LEU A CA 1
ATOM 593 C C . LEU A 1 71 ? -3.957 3.784 -7.564 1.00 93.44 71 LEU A C 1
ATOM 595 O O . LEU A 1 71 ? -5.049 4.063 -8.059 1.00 93.44 71 LEU A O 1
ATOM 599 N N . ALA A 1 72 ? -2.858 3.662 -8.310 1.00 95.75 72 ALA A N 1
ATOM 600 C CA . ALA A 1 72 ? -2.873 3.804 -9.761 1.00 95.75 72 ALA A CA 1
ATOM 601 C C . ALA A 1 72 ? -3.728 2.716 -10.424 1.00 95.75 72 ALA A C 1
ATOM 603 O O . ALA A 1 72 ? -4.530 3.025 -11.302 1.00 95.75 72 ALA A O 1
ATOM 604 N N . ALA A 1 73 ? -3.599 1.463 -9.978 1.00 95.31 73 ALA A N 1
ATOM 605 C CA . ALA A 1 73 ? -4.406 0.351 -10.467 1.00 95.31 73 ALA A CA 1
ATOM 606 C C . ALA A 1 73 ? -5.905 0.573 -10.209 1.00 95.31 73 ALA A C 1
ATOM 608 O O . ALA A 1 73 ? -6.713 0.375 -11.113 1.00 95.31 73 ALA A O 1
ATOM 609 N N . GLU A 1 74 ? -6.273 1.058 -9.021 1.00 92.69 74 GLU A N 1
ATOM 610 C CA . GLU A 1 74 ? -7.666 1.374 -8.687 1.00 92.69 74 GLU A CA 1
ATOM 611 C C . GLU A 1 74 ? -8.251 2.475 -9.572 1.00 92.69 74 GLU A C 1
ATOM 613 O O . GLU A 1 74 ? -9.371 2.337 -10.053 1.00 92.69 74 GLU A O 1
ATOM 618 N N . ASN A 1 75 ? -7.493 3.540 -9.850 1.00 93.69 75 ASN A N 1
ATOM 619 C CA . ASN A 1 75 ? -7.932 4.617 -10.748 1.00 93.69 75 ASN A CA 1
ATOM 620 C C . ASN A 1 75 ? -7.994 4.200 -12.228 1.00 93.69 75 ASN A C 1
ATOM 622 O O . ASN A 1 75 ? -8.541 4.927 -13.056 1.00 93.69 75 ASN A O 1
ATOM 626 N N . LEU A 1 76 ? -7.415 3.051 -12.572 1.00 95.62 76 LEU A N 1
ATOM 627 C CA . LEU A 1 76 ? -7.420 2.471 -13.912 1.00 95.62 76 LEU A CA 1
ATOM 628 C C . LEU A 1 76 ? -8.374 1.272 -14.029 1.00 95.62 76 LEU A C 1
ATOM 630 O O . LEU A 1 76 ? -8.308 0.543 -15.022 1.00 95.62 76 LEU A O 1
ATOM 634 N N . ASP A 1 77 ? -9.238 1.046 -13.034 1.00 94.38 77 ASP A N 1
ATOM 635 C CA . ASP A 1 77 ? -10.142 -0.108 -12.965 1.00 94.38 77 ASP A CA 1
ATOM 636 C C . ASP A 1 77 ? -9.416 -1.458 -13.171 1.00 94.38 77 ASP A C 1
ATOM 638 O O . ASP A 1 77 ? -9.987 -2.409 -13.705 1.00 94.38 77 ASP A O 1
ATOM 642 N N . ILE A 1 78 ? -8.136 -1.549 -12.790 1.00 95.25 78 ILE A N 1
ATOM 643 C CA . ILE A 1 78 ? -7.319 -2.757 -12.948 1.00 95.25 78 ILE A CA 1
ATOM 644 C C . ILE A 1 78 ? -7.658 -3.744 -11.835 1.00 95.25 78 ILE A C 1
ATOM 646 O O . ILE A 1 78 ? -7.627 -3.404 -10.649 1.00 95.25 78 ILE A O 1
ATOM 650 N N . VAL A 1 79 ? -7.893 -5.004 -12.205 1.00 94.62 79 VAL A N 1
ATOM 651 C CA . VAL A 1 79 ? -7.984 -6.098 -11.234 1.00 94.62 79 VAL A CA 1
ATOM 652 C C . VAL A 1 79 ? -6.564 -6.478 -10.817 1.00 94.62 79 VAL A C 1
ATOM 654 O O . VAL A 1 79 ? -5.846 -7.164 -11.545 1.00 94.62 79 VAL A O 1
ATOM 657 N N . LEU A 1 80 ? -6.133 -5.958 -9.668 1.00 95.19 80 LEU A N 1
ATOM 658 C CA . LEU A 1 80 ? -4.767 -6.105 -9.174 1.00 95.19 80 LEU A CA 1
ATOM 659 C C . LEU A 1 80 ? -4.627 -7.306 -8.228 1.00 95.19 80 LEU A C 1
ATOM 661 O O . LEU A 1 80 ? -5.305 -7.395 -7.204 1.00 95.19 80 LEU A O 1
ATOM 665 N N . HIS A 1 81 ? -3.667 -8.174 -8.533 1.00 95.88 81 HIS A N 1
ATOM 666 C CA . HIS A 1 81 ? -3.210 -9.270 -7.682 1.00 95.88 81 HIS A CA 1
ATOM 667 C C . HIS A 1 81 ? -1.787 -8.965 -7.213 1.00 95.88 81 HIS A C 1
ATOM 669 O O . HIS A 1 81 ? -0.922 -8.692 -8.044 1.00 95.88 81 HIS A O 1
ATOM 675 N N . ILE A 1 82 ? -1.507 -9.014 -5.908 1.00 97.06 82 ILE A N 1
ATOM 676 C CA . ILE A 1 82 ? -0.148 -8.784 -5.393 1.00 97.06 82 ILE A CA 1
ATOM 677 C C . ILE A 1 82 ? 0.509 -10.114 -5.049 1.00 97.06 82 ILE A C 1
ATOM 679 O O . ILE A 1 82 ? -0.033 -10.924 -4.307 1.00 97.06 82 ILE A O 1
ATOM 683 N N . PHE A 1 83 ? 1.716 -10.322 -5.559 1.00 97.31 83 PHE A N 1
ATOM 684 C CA . PHE A 1 83 ? 2.505 -11.526 -5.351 1.00 97.31 83 PHE A CA 1
ATOM 685 C C . PHE A 1 83 ? 3.736 -11.210 -4.503 1.00 97.31 83 PHE A C 1
ATOM 687 O O . PHE A 1 83 ? 4.613 -10.451 -4.916 1.00 97.31 83 PHE A O 1
ATOM 694 N N . HIS A 1 84 ? 3.851 -11.848 -3.341 1.00 96.00 84 HIS A N 1
ATOM 695 C CA . HIS A 1 84 ? 4.987 -11.696 -2.431 1.00 96.00 84 HIS A CA 1
ATOM 696 C C . HIS A 1 84 ? 5.958 -12.867 -2.553 1.00 96.00 84 HIS A C 1
ATOM 698 O O . HIS A 1 84 ? 5.550 -14.027 -2.506 1.00 96.00 84 HIS A O 1
ATOM 704 N N . TRP A 1 85 ? 7.255 -12.577 -2.649 1.00 94.06 85 TRP A N 1
ATOM 705 C CA . TRP A 1 85 ? 8.287 -13.612 -2.668 1.00 94.06 85 TRP A CA 1
ATOM 706 C C . TRP A 1 85 ? 8.461 -14.272 -1.293 1.00 94.06 85 TRP A C 1
ATOM 708 O O . TRP A 1 85 ? 8.952 -13.642 -0.351 1.00 94.06 85 TRP A O 1
ATOM 718 N N . ASN A 1 86 ? 8.131 -15.561 -1.188 1.00 92.19 86 ASN A N 1
ATOM 719 C CA . ASN A 1 86 ? 8.461 -16.366 -0.020 1.00 92.19 86 ASN A CA 1
ATOM 720 C C . ASN A 1 86 ? 9.902 -16.886 -0.138 1.00 92.19 86 ASN A C 1
ATOM 722 O O . ASN A 1 86 ? 10.212 -17.721 -0.987 1.00 92.19 86 ASN A O 1
ATOM 726 N N . ARG A 1 87 ? 10.792 -16.420 0.744 1.00 89.00 87 ARG A N 1
ATOM 727 C CA . ARG A 1 87 ? 12.201 -16.849 0.751 1.00 89.00 87 ARG A CA 1
ATOM 728 C C . ARG A 1 87 ? 12.403 -18.292 1.211 1.00 89.00 87 ARG A C 1
ATOM 730 O O . ARG A 1 87 ? 13.413 -18.880 0.848 1.00 89.00 87 ARG A O 1
ATOM 737 N N . GLU A 1 88 ? 11.497 -18.830 2.021 1.00 90.19 88 GLU A N 1
ATOM 738 C CA . GLU A 1 88 ? 11.618 -20.180 2.581 1.00 90.19 88 GLU A CA 1
ATOM 739 C C . GLU A 1 88 ? 11.233 -21.243 1.552 1.00 90.19 88 GLU A C 1
ATOM 741 O O . GLU A 1 88 ? 11.888 -22.277 1.457 1.00 90.19 88 GLU A O 1
ATOM 746 N N . THR A 1 89 ? 10.205 -20.971 0.747 1.00 91.56 89 THR A N 1
ATOM 747 C CA . THR A 1 89 ? 9.709 -21.908 -0.272 1.00 91.56 89 THR A CA 1
ATOM 748 C C . THR A 1 89 ? 10.207 -21.600 -1.682 1.00 91.56 89 THR A C 1
ATOM 750 O O . THR A 1 89 ? 10.123 -22.460 -2.553 1.00 91.56 89 THR A O 1
ATOM 753 N N . GLY A 1 90 ? 10.727 -20.394 -1.930 1.00 91.19 90 GLY A N 1
ATOM 754 C CA . GLY A 1 90 ? 11.203 -19.979 -3.250 1.00 91.19 90 GLY A CA 1
ATOM 755 C C . GLY A 1 90 ? 10.080 -19.779 -4.270 1.00 91.19 90 GLY A C 1
ATOM 756 O O . GLY A 1 90 ? 10.309 -19.933 -5.469 1.00 91.19 90 GLY A O 1
ATOM 757 N N . VAL A 1 91 ? 8.864 -19.466 -3.812 1.00 93.00 91 VAL A N 1
ATOM 758 C CA . VAL A 1 91 ? 7.714 -19.197 -4.686 1.00 93.00 91 VAL A CA 1
ATOM 759 C C . VAL A 1 91 ? 7.034 -17.885 -4.320 1.00 93.00 91 VAL A C 1
ATOM 761 O O . VAL A 1 91 ? 7.113 -17.407 -3.186 1.00 93.00 91 VAL A O 1
ATOM 764 N N . TYR A 1 92 ? 6.344 -17.303 -5.295 1.00 95.31 92 TYR A N 1
ATOM 765 C CA . TYR A 1 92 ? 5.460 -16.170 -5.061 1.00 95.31 92 TYR A CA 1
ATOM 766 C C . TYR A 1 92 ? 4.122 -16.645 -4.492 1.00 95.31 92 TYR A C 1
ATOM 768 O O . TYR A 1 92 ? 3.542 -17.603 -4.998 1.00 95.31 92 TYR A O 1
ATOM 776 N N . ILE A 1 93 ? 3.634 -15.960 -3.459 1.00 96.25 93 ILE A N 1
ATOM 777 C CA . ILE A 1 93 ? 2.331 -16.216 -2.840 1.00 96.25 93 ILE A CA 1
ATOM 778 C C . ILE A 1 93 ? 1.450 -14.994 -3.074 1.00 96.25 93 ILE A C 1
ATOM 780 O O . ILE A 1 93 ? 1.874 -13.863 -2.829 1.00 96.25 93 ILE A O 1
ATOM 784 N N . GLU A 1 94 ? 0.244 -15.230 -3.574 1.00 96.56 94 GLU A N 1
ATOM 785 C CA . GLU A 1 94 ? -0.737 -14.188 -3.858 1.00 96.56 94 GLU A CA 1
ATOM 786 C C . GLU A 1 94 ? -1.399 -13.685 -2.570 1.00 96.56 94 GLU A C 1
ATOM 788 O O . GLU A 1 94 ? -1.956 -14.473 -1.807 1.00 96.56 94 GLU A O 1
ATOM 793 N N . GLN A 1 95 ? -1.388 -12.370 -2.364 1.00 96.38 95 GLN A N 1
ATOM 794 C CA . GLN A 1 95 ? -2.243 -11.674 -1.416 1.00 96.38 95 GLN A CA 1
ATOM 795 C C . GLN A 1 95 ? -3.384 -10.998 -2.180 1.00 96.38 95 GLN A C 1
ATOM 797 O O . GLN A 1 95 ? -3.164 -10.166 -3.064 1.00 96.38 95 GLN A O 1
ATOM 802 N N . LYS A 1 96 ? -4.619 -11.351 -1.821 1.00 91.50 96 LYS A N 1
ATOM 803 C CA . LYS A 1 96 ? -5.821 -10.787 -2.441 1.00 91.50 96 LYS A CA 1
ATOM 804 C C . LYS A 1 96 ? -6.013 -9.334 -2.017 1.00 91.50 96 LYS A C 1
ATOM 806 O O . LYS A 1 96 ? -5.847 -9.005 -0.842 1.00 91.50 96 LYS A O 1
ATOM 811 N N . ILE A 1 97 ? -6.434 -8.492 -2.957 1.00 90.94 97 ILE A N 1
ATOM 812 C CA . ILE A 1 97 ? -6.812 -7.100 -2.695 1.00 90.94 97 ILE A CA 1
ATOM 813 C C . ILE A 1 97 ? -8.319 -6.954 -2.842 1.00 90.94 97 ILE A C 1
ATOM 815 O O . ILE A 1 97 ? -8.940 -7.539 -3.731 1.00 90.94 97 ILE A O 1
ATOM 819 N N . ARG A 1 98 ? -8.919 -6.156 -1.964 1.00 84.56 98 ARG A N 1
ATOM 820 C CA . ARG A 1 98 ? -10.327 -5.790 -2.045 1.00 84.56 98 ARG A CA 1
ATOM 821 C C . ARG A 1 98 ? -10.509 -4.628 -3.018 1.00 84.56 98 ARG A C 1
ATOM 823 O O . ARG A 1 98 ? -9.822 -3.606 -2.924 1.00 84.56 98 ARG A O 1
ATOM 830 N N . THR A 1 99 ? -11.468 -4.769 -3.929 1.00 74.44 99 THR A N 1
ATOM 831 C CA . THR A 1 99 ? -11.861 -3.693 -4.846 1.00 74.44 99 THR A CA 1
ATOM 832 C C . THR A 1 99 ? -12.317 -2.465 -4.064 1.00 74.44 99 THR A C 1
ATOM 834 O O . THR A 1 99 ? -12.801 -2.572 -2.933 1.00 74.44 99 THR A O 1
ATOM 837 N N . ARG A 1 100 ? -12.137 -1.283 -4.661 1.00 70.44 100 ARG A N 1
ATOM 838 C CA . ARG A 1 100 ? -12.661 -0.030 -4.113 1.00 70.44 100 ARG A CA 1
ATOM 839 C C . ARG A 1 100 ? -14.170 -0.157 -3.875 1.00 70.44 100 ARG A C 1
ATOM 841 O O . ARG A 1 100 ? -14.892 -0.687 -4.715 1.00 70.44 100 ARG A O 1
ATOM 848 N N . ILE A 1 101 ? -14.608 0.313 -2.712 1.00 66.62 101 ILE A N 1
ATOM 849 C CA . ILE A 1 101 ? -16.013 0.573 -2.406 1.00 66.62 101 ILE A CA 1
ATOM 850 C C . ILE A 1 101 ? -16.115 2.085 -2.279 1.00 66.62 101 ILE A C 1
ATOM 852 O O . ILE A 1 101 ? -15.295 2.692 -1.587 1.00 66.62 101 ILE A O 1
ATOM 856 N N . ASP A 1 102 ? -17.072 2.688 -2.977 1.00 62.41 102 ASP A N 1
ATOM 857 C CA . ASP A 1 102 ? -17.341 4.110 -2.819 1.00 62.41 102 ASP A CA 1
ATOM 858 C C . ASP A 1 102 ? -17.852 4.350 -1.398 1.00 62.41 102 ASP A C 1
ATOM 860 O O . ASP A 1 102 ? -18.895 3.834 -0.996 1.00 62.41 102 ASP A O 1
ATOM 864 N N . MET A 1 103 ? -17.061 5.079 -0.612 1.00 61.03 103 MET A N 1
ATOM 865 C CA . MET A 1 103 ? -17.466 5.512 0.717 1.00 61.03 103 MET A CA 1
ATOM 866 C C . MET A 1 103 ? -18.369 6.733 0.573 1.00 61.03 103 MET A C 1
ATOM 868 O O . MET A 1 103 ? -18.012 7.687 -0.121 1.00 61.03 103 MET A O 1
ATOM 872 N N . GLU A 1 104 ? -19.506 6.732 1.261 1.00 57.34 104 GLU A N 1
ATOM 873 C CA . GLU A 1 104 ? -20.292 7.948 1.447 1.00 57.34 104 GLU A CA 1
ATOM 874 C C . GLU A 1 104 ? -19.434 8.964 2.225 1.00 57.34 104 GLU A C 1
ATOM 876 O O . GLU A 1 104 ? -18.979 8.701 3.341 1.00 57.34 104 GLU A O 1
ATOM 881 N N . GLN A 1 105 ? -19.148 10.110 1.605 1.00 52.19 105 GLN A N 1
ATOM 882 C CA . GLN A 1 105 ? -18.539 11.261 2.269 1.00 52.19 105 GLN A CA 1
ATOM 883 C C . GLN A 1 105 ? -19.662 12.148 2.797 1.00 52.19 105 GLN A C 1
ATOM 885 O O . GLN A 1 105 ? -20.583 12.402 2.032 1.00 52.19 105 GLN A O 1
ATOM 890 N N . GLU A 1 106 ? -19.563 12.603 4.059 1.00 51.25 106 GLU A N 1
ATOM 891 C CA . GLU A 1 106 ? -20.056 13.920 4.541 1.00 51.25 106 GLU A CA 1
ATOM 892 C C . GLU A 1 106 ? -20.108 14.088 6.078 1.00 51.25 106 GLU A C 1
ATOM 894 O O . GLU A 1 106 ? -20.531 15.140 6.553 1.00 51.25 106 GLU A O 1
ATOM 899 N N . GLN A 1 107 ? -19.649 13.128 6.893 1.00 58.28 107 GLN A N 1
ATOM 900 C CA . GLN A 1 107 ? -19.584 13.316 8.354 1.00 58.28 107 GLN A CA 1
ATOM 901 C C . GLN A 1 107 ? -18.156 13.516 8.868 1.00 58.28 107 GLN A C 1
ATOM 903 O O . GLN A 1 107 ? -17.204 12.913 8.375 1.00 58.28 107 GLN A O 1
ATOM 908 N N . GLU A 1 108 ? -18.019 14.387 9.868 1.00 67.88 108 GLU A N 1
ATOM 909 C CA . GLU A 1 108 ? -16.780 14.605 10.610 1.00 67.88 108 GLU A CA 1
ATOM 910 C C . GLU A 1 108 ? -16.404 13.299 11.330 1.00 67.88 108 GLU A C 1
ATOM 912 O O . GLU A 1 108 ? -17.085 12.871 12.261 1.00 67.88 108 GLU A O 1
ATOM 917 N N . LYS A 1 109 ? -15.362 12.618 10.838 1.00 76.19 109 LYS A N 1
ATOM 918 C CA . LYS A 1 109 ? -14.884 11.344 11.391 1.00 76.19 109 LYS A CA 1
ATOM 919 C C . LYS A 1 109 ? -13.924 11.596 12.549 1.00 76.19 109 LYS A C 1
ATOM 921 O O . LYS A 1 109 ? -12.995 12.400 12.419 1.00 76.19 109 LYS A O 1
ATOM 926 N N . GLU A 1 110 ? -14.095 10.867 13.650 1.00 85.12 110 GLU A N 1
ATOM 927 C CA . GLU A 1 110 ? -13.096 10.850 14.720 1.00 85.12 110 GLU A CA 1
ATOM 928 C C . GLU A 1 110 ? -11.764 10.337 14.160 1.00 85.12 110 GLU A C 1
ATOM 930 O O . GLU A 1 110 ? -11.724 9.380 13.384 1.00 85.12 110 GLU A O 1
ATOM 935 N N . THR A 1 111 ? -10.673 11.032 14.488 1.00 91.56 111 THR A N 1
ATOM 936 C CA . THR A 1 111 ? -9.332 10.654 14.038 1.00 91.56 111 THR A CA 1
ATOM 937 C C . THR A 1 111 ? -8.608 9.930 15.157 1.00 91.56 111 THR A C 1
ATOM 939 O O . THR A 1 111 ? -8.382 10.507 16.220 1.00 91.56 111 THR A O 1
ATOM 942 N N . VAL A 1 112 ? -8.174 8.703 14.887 1.00 93.12 112 VAL A N 1
ATOM 943 C CA . VAL A 1 112 ? -7.402 7.893 15.827 1.00 93.12 112 VAL A CA 1
ATOM 944 C C . VAL A 1 112 ? -6.026 7.554 15.266 1.00 93.12 112 VAL A C 1
ATOM 946 O O . VAL A 1 112 ? -5.851 7.296 14.076 1.00 93.12 112 VAL A O 1
ATOM 949 N N . GLU A 1 113 ? -5.023 7.532 16.138 1.00 93.88 113 GLU A N 1
ATOM 950 C CA . GLU A 1 113 ? -3.664 7.132 15.775 1.00 93.88 113 GLU A CA 1
ATOM 951 C C . GLU A 1 113 ? -3.449 5.644 16.057 1.00 93.88 113 GLU A C 1
ATOM 953 O O . GLU A 1 113 ? -3.803 5.128 17.127 1.00 93.88 113 GLU A O 1
ATOM 958 N N . ARG A 1 114 ? -2.857 4.941 15.091 1.00 93.56 114 ARG A N 1
ATOM 959 C CA . ARG A 1 114 ? -2.497 3.523 15.201 1.00 93.56 114 ARG A CA 1
ATOM 960 C C . ARG A 1 114 ? -1.097 3.292 14.656 1.00 93.56 114 ARG A C 1
ATOM 962 O O . ARG A 1 114 ? -0.669 3.966 13.726 1.00 93.56 114 ARG A O 1
ATOM 969 N N . SER A 1 115 ? -0.379 2.318 15.198 1.00 93.56 115 SER A N 1
ATOM 970 C CA . SER A 1 115 ? 0.831 1.796 14.552 1.00 93.56 115 SER A CA 1
ATOM 971 C C . SER A 1 115 ? 0.495 0.521 13.781 1.00 93.56 115 SER A C 1
ATOM 973 O O . SER A 1 115 ? -0.402 -0.220 14.172 1.00 93.56 115 SER A O 1
ATOM 975 N N . LEU A 1 116 ? 1.172 0.247 12.662 1.00 92.75 116 LEU A N 1
ATOM 976 C CA . LEU A 1 116 ? 0.902 -0.984 11.914 1.00 92.75 116 LEU A CA 1
ATOM 977 C C . LEU A 1 116 ? 1.253 -2.207 12.769 1.00 92.75 116 LEU A C 1
ATOM 979 O O . LEU A 1 116 ? 0.401 -3.051 13.010 1.00 92.75 116 LEU A O 1
ATOM 983 N N . CYS A 1 117 ? 2.483 -2.267 13.277 1.00 89.69 117 CYS A N 1
ATOM 984 C CA . CYS A 1 117 ? 2.961 -3.384 14.088 1.00 89.69 117 CYS A CA 1
ATOM 985 C C . CYS A 1 117 ? 3.583 -2.884 15.394 1.00 89.69 117 CYS A C 1
ATOM 987 O O . CYS A 1 117 ? 4.434 -1.987 15.371 1.00 89.69 117 CYS A O 1
ATOM 989 N N . GLY A 1 118 ? 3.248 -3.533 16.507 1.00 83.81 118 GLY A N 1
ATOM 990 C CA . GLY A 1 118 ? 3.901 -3.323 17.791 1.00 83.81 118 GLY A CA 1
ATOM 991 C C . GLY A 1 118 ? 5.395 -3.653 17.730 1.00 83.81 118 GLY A C 1
ATOM 992 O O . GLY A 1 118 ? 5.866 -4.408 16.874 1.00 83.81 118 GLY A O 1
ATOM 993 N N . LYS A 1 119 ? 6.171 -3.039 18.633 1.00 72.38 119 LYS A N 1
ATOM 994 C CA . LYS A 1 119 ? 7.624 -3.254 18.823 1.00 72.38 119 LYS A CA 1
ATOM 995 C C . LYS A 1 119 ? 8.527 -2.950 17.613 1.00 72.38 119 LYS A C 1
ATOM 997 O O . LYS A 1 119 ? 9.733 -3.158 17.706 1.00 72.38 119 LYS A O 1
ATOM 1002 N N . ARG A 1 120 ? 7.991 -2.450 16.490 1.00 67.50 120 ARG A N 1
ATOM 1003 C CA . ARG A 1 120 ? 8.790 -2.058 15.310 1.00 67.50 120 ARG A CA 1
ATOM 1004 C C . ARG A 1 120 ? 9.165 -0.577 15.281 1.00 67.50 120 ARG A C 1
ATOM 1006 O O . ARG A 1 120 ? 10.180 -0.236 14.689 1.00 67.50 120 ARG A O 1
ATOM 1013 N N . HIS A 1 121 ? 8.396 0.277 15.955 1.00 63.91 121 HIS A N 1
ATOM 1014 C CA . HIS A 1 121 ? 8.675 1.709 16.080 1.00 63.91 121 HIS A CA 1
ATOM 1015 C C . HIS A 1 121 ? 8.664 2.113 17.554 1.00 63.91 121 HIS A C 1
ATOM 1017 O O . HIS A 1 121 ? 7.624 2.449 18.107 1.00 63.91 121 HIS A O 1
ATOM 1023 N N . PHE A 1 122 ? 9.826 2.076 18.208 1.00 60.09 122 PHE A N 1
ATOM 1024 C CA . PHE A 1 122 ? 9.929 2.339 19.650 1.00 60.09 122 PHE A CA 1
ATOM 1025 C C . PHE A 1 122 ? 9.585 3.784 20.051 1.00 60.09 122 PHE A C 1
ATOM 1027 O O . PHE A 1 122 ? 9.253 4.032 21.206 1.00 60.09 122 PHE A O 1
ATOM 1034 N N . ALA A 1 123 ? 9.652 4.731 19.110 1.00 67.69 123 ALA A N 1
ATOM 1035 C CA . ALA A 1 123 ? 9.333 6.137 19.354 1.00 67.69 123 ALA A CA 1
ATOM 1036 C C . ALA A 1 123 ? 7.828 6.458 19.258 1.00 67.69 123 ALA A C 1
ATOM 1038 O O . ALA A 1 123 ? 7.395 7.491 19.765 1.00 67.69 123 ALA A O 1
ATOM 1039 N N . ILE A 1 124 ? 7.023 5.587 18.637 1.00 76.12 124 ILE A N 1
ATOM 1040 C CA . ILE A 1 124 ? 5.597 5.834 18.399 1.00 76.12 124 ILE A CA 1
ATOM 1041 C C . ILE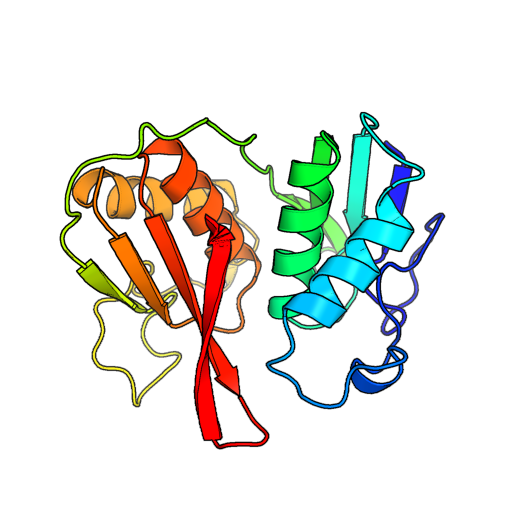 A 1 124 ? 4.777 5.178 19.513 1.00 76.12 124 ILE A C 1
ATOM 1043 O O . ILE A 1 124 ? 4.793 3.960 19.671 1.00 76.12 124 ILE A O 1
ATOM 1047 N N . LYS A 1 125 ? 4.022 5.981 20.271 1.00 78.75 125 LYS A N 1
ATOM 1048 C CA . LYS A 1 125 ? 3.142 5.519 21.365 1.00 78.75 125 LYS A CA 1
ATOM 1049 C C . LYS A 1 125 ? 1.696 5.256 20.910 1.00 78.75 125 LYS A C 1
ATOM 1051 O O . LYS A 1 125 ? 0.766 5.448 21.687 1.00 78.75 125 LYS A O 1
ATOM 1056 N N . ALA A 1 126 ? 1.505 4.844 19.659 1.00 85.75 126 ALA A N 1
ATOM 1057 C CA . ALA A 1 126 ? 0.190 4.544 19.096 1.00 85.75 126 ALA A CA 1
ATOM 1058 C C . ALA A 1 126 ? -0.167 3.060 19.274 1.00 85.75 126 ALA A C 1
ATOM 1060 O O . ALA A 1 126 ? 0.691 2.190 19.094 1.00 85.75 126 ALA A O 1
ATOM 1061 N N . ILE A 1 127 ? -1.440 2.778 19.572 1.00 91.00 127 ILE A N 1
ATOM 1062 C CA . ILE A 1 127 ? -1.962 1.410 19.724 1.00 91.00 127 ILE A CA 1
ATOM 1063 C C . ILE A 1 127 ? -1.730 0.641 18.411 1.00 91.00 127 ILE A C 1
ATOM 1065 O O . ILE A 1 127 ? -2.084 1.160 17.346 1.00 91.00 127 ILE A O 1
ATOM 1069 N N . PRO A 1 128 ? -1.105 -0.546 18.438 1.00 92.94 128 PRO A N 1
ATOM 1070 C CA . PRO A 1 128 ? -0.834 -1.290 17.219 1.00 92.94 128 PRO A CA 1
ATOM 1071 C C . PRO A 1 128 ? -2.096 -1.963 16.667 1.00 92.94 128 PRO A C 1
ATOM 1073 O O . PRO A 1 128 ? -2.914 -2.469 17.426 1.00 92.94 128 PRO A O 1
ATOM 1076 N N . ILE A 1 129 ? -2.223 -2.034 15.338 1.00 94.00 129 ILE A N 1
ATOM 1077 C CA . ILE A 1 129 ? -3.196 -2.926 14.685 1.00 94.00 129 ILE A CA 1
ATOM 1078 C C . ILE A 1 129 ? -2.764 -4.384 14.882 1.00 94.00 129 ILE A C 1
ATOM 1080 O O . ILE A 1 129 ? -3.574 -5.250 15.194 1.00 94.00 129 ILE A O 1
ATOM 1084 N N . PHE A 1 130 ? -1.467 -4.656 14.737 1.00 93.12 130 PHE A N 1
ATOM 1085 C CA . PHE A 1 130 ? -0.884 -5.964 15.008 1.00 93.12 130 PHE A CA 1
ATOM 1086 C C . PHE A 1 130 ? 0.068 -5.871 16.202 1.00 9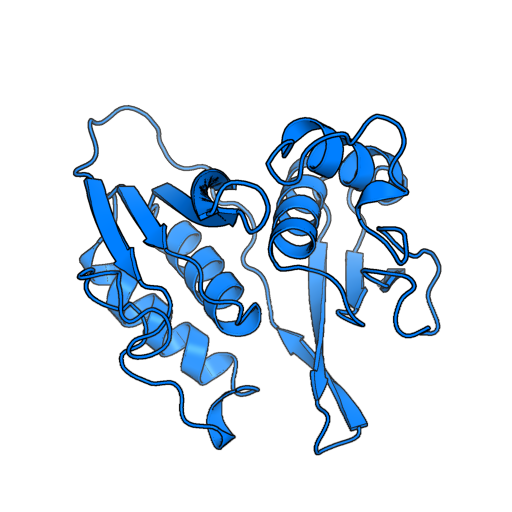3.12 130 PHE A C 1
ATOM 1088 O O . PHE A 1 130 ? 1.176 -5.359 16.056 1.00 93.12 130 PHE A O 1
ATOM 1095 N N . GLU A 1 131 ? -0.325 -6.380 17.373 1.00 87.94 131 GLU A N 1
ATOM 1096 C CA . GLU A 1 131 ? 0.525 -6.408 18.583 1.00 87.94 131 GLU A CA 1
ATOM 1097 C C . GLU A 1 131 ? 1.913 -7.012 18.307 1.00 87.94 131 GLU A C 1
ATOM 1099 O O . GLU A 1 131 ? 2.950 -6.412 18.596 1.00 87.94 131 GLU A O 1
ATOM 1104 N N . GLU A 1 132 ? 1.935 -8.184 17.673 1.00 86.12 132 GLU A N 1
ATOM 1105 C CA . GLU A 1 132 ? 3.133 -8.836 17.157 1.00 86.12 132 GLU A CA 1
ATOM 1106 C C . GLU A 1 132 ? 2.731 -9.794 16.032 1.00 86.12 132 GLU A C 1
ATOM 1108 O O . GLU A 1 132 ? 1.709 -10.473 16.120 1.00 86.12 132 GLU A O 1
ATOM 1113 N N . ILE A 1 133 ? 3.534 -9.856 14.969 1.00 89.81 133 ILE A N 1
ATOM 1114 C CA . ILE A 1 133 ? 3.339 -10.820 13.881 1.00 89.81 133 ILE A CA 1
ATOM 1115 C C . ILE A 1 133 ? 4.413 -11.898 14.030 1.00 89.81 133 ILE A C 1
ATOM 1117 O O . ILE A 1 133 ? 5.589 -11.600 13.779 1.00 89.81 133 ILE A O 1
ATOM 1121 N N . PRO A 1 134 ? 4.040 -13.130 14.426 1.00 89.12 134 PRO A N 1
ATOM 1122 C CA . PRO A 1 134 ? 4.977 -14.241 14.513 1.00 89.12 134 PRO A CA 1
ATOM 1123 C C . PRO A 1 134 ? 5.642 -14.503 13.162 1.00 89.12 134 PRO A C 1
ATOM 1125 O O . PRO A 1 134 ? 5.027 -14.325 12.107 1.00 89.12 134 PRO A O 1
ATOM 1128 N N . LYS A 1 135 ? 6.902 -14.947 13.176 1.00 87.81 135 LYS A N 1
ATOM 1129 C CA . LYS A 1 135 ? 7.692 -15.148 11.952 1.00 87.81 135 LYS A CA 1
ATOM 1130 C C . LYS A 1 135 ? 7.000 -16.116 10.983 1.00 87.81 135 LYS A C 1
ATOM 1132 O O . LYS A 1 135 ? 6.967 -15.866 9.782 1.00 87.81 135 LYS A O 1
ATOM 1137 N N . GLU A 1 136 ? 6.409 -17.177 11.511 1.00 89.62 136 GLU A N 1
ATOM 1138 C CA . GLU A 1 136 ? 5.668 -18.203 10.780 1.00 89.62 136 GLU A CA 1
ATOM 1139 C C . GLU A 1 136 ? 4.361 -17.692 10.149 1.00 89.62 136 GLU A C 1
ATOM 1141 O O . GLU A 1 136 ? 3.830 -18.331 9.246 1.00 89.62 136 GLU A O 1
ATOM 1146 N N . ARG A 1 137 ? 3.856 -16.527 10.579 1.00 91.88 137 ARG A N 1
ATOM 1147 C CA . ARG A 1 137 ? 2.641 -15.893 10.043 1.00 91.88 137 ARG A CA 1
ATOM 1148 C C . AR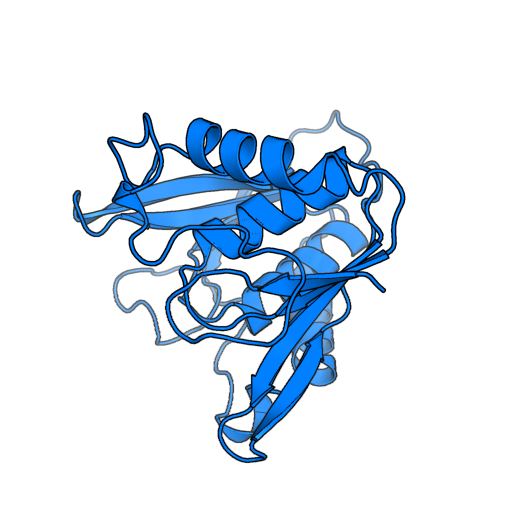G A 1 137 ? 2.932 -14.789 9.023 1.00 91.88 137 ARG A C 1
ATOM 1150 O O . ARG A 1 137 ? 1.998 -14.219 8.476 1.00 91.88 137 ARG A O 1
ATOM 1157 N N . VAL A 1 138 ? 4.199 -14.487 8.713 1.00 90.38 138 VAL A N 1
ATOM 1158 C CA . VAL A 1 138 ? 4.577 -13.389 7.789 1.00 90.38 138 VAL A CA 1
ATOM 1159 C C . VAL A 1 138 ? 4.042 -13.588 6.361 1.00 90.38 138 VAL A C 1
ATOM 1161 O O . VAL A 1 138 ? 3.858 -12.612 5.635 1.00 90.38 138 VAL A O 1
ATOM 1164 N N . MET A 1 139 ? 3.760 -14.832 5.969 1.00 94.25 139 MET A N 1
ATOM 1165 C CA . MET A 1 139 ? 3.154 -15.186 4.677 1.00 94.25 139 MET A CA 1
ATOM 1166 C C . MET A 1 139 ? 1.732 -15.756 4.818 1.00 94.25 139 MET A C 1
ATOM 1168 O O . MET A 1 139 ? 1.183 -16.279 3.852 1.00 94.25 139 MET A O 1
ATOM 1172 N N . ASP A 1 140 ? 1.141 -15.673 6.012 1.00 95.19 140 ASP A N 1
ATOM 1173 C CA . ASP A 1 140 ? -0.224 -16.118 6.289 1.00 95.19 140 ASP A CA 1
ATOM 1174 C C . ASP A 1 140 ? -1.192 -14.938 6.134 1.00 95.19 140 ASP A C 1
ATOM 1176 O O . ASP A 1 140 ? -1.528 -14.230 7.088 1.00 95.19 140 ASP A O 1
ATOM 1180 N N . PHE A 1 141 ? -1.588 -14.683 4.888 1.00 95.81 141 PHE A N 1
ATOM 1181 C CA . PHE A 1 141 ? -2.421 -13.529 4.545 1.00 95.81 141 PHE A CA 1
ATOM 1182 C C . PHE A 1 141 ? -3.854 -13.653 5.057 1.00 95.81 141 PHE A C 1
ATOM 1184 O O . PHE A 1 141 ? -4.481 -12.634 5.332 1.00 95.81 141 PHE A O 1
ATOM 1191 N N . GLU A 1 142 ? -4.365 -14.875 5.218 1.00 95.44 142 GLU A N 1
ATOM 1192 C CA . GLU A 1 142 ? -5.685 -15.101 5.810 1.00 95.44 142 GLU A CA 1
ATOM 1193 C C . GLU A 1 142 ? -5.673 -14.702 7.283 1.00 95.44 142 GLU A C 1
ATOM 1195 O O . GLU A 1 142 ? -6.525 -13.928 7.718 1.00 95.44 142 GLU A O 1
ATOM 1200 N N . TRP A 1 143 ? -4.656 -15.136 8.034 1.00 95.56 143 TRP A N 1
ATOM 1201 C CA . TRP A 1 143 ? -4.486 -14.715 9.420 1.00 95.56 143 TRP A CA 1
ATOM 1202 C C . TRP A 1 143 ? -4.322 -13.196 9.539 1.00 95.56 143 TRP A C 1
ATOM 1204 O O . TRP A 1 143 ? -4.994 -12.581 10.370 1.00 95.56 143 TRP A O 1
ATOM 1214 N N . MET A 1 144 ? -3.487 -12.571 8.694 1.00 95.81 144 MET A N 1
ATOM 1215 C CA . MET A 1 144 ? -3.312 -11.112 8.720 1.00 95.81 144 MET A CA 1
ATOM 1216 C C . MET A 1 144 ? -4.615 -10.370 8.416 1.00 95.81 144 MET A C 1
ATOM 1218 O O . MET A 1 144 ? -4.925 -9.388 9.092 1.00 95.81 144 MET A O 1
ATOM 1222 N N . GLN A 1 145 ? -5.396 -10.849 7.443 1.00 96.88 145 GLN A N 1
ATOM 1223 C CA . GLN A 1 145 ? -6.690 -10.260 7.117 1.00 96.88 145 GLN A CA 1
ATOM 1224 C C . GLN A 1 145 ? -7.678 -10.409 8.275 1.00 96.88 145 GLN A C 1
ATOM 1226 O O . GLN A 1 145 ? -8.352 -9.442 8.607 1.00 96.88 145 GLN A O 1
ATOM 1231 N N . CYS A 1 146 ? -7.739 -11.571 8.935 1.00 95.50 146 CYS A N 1
ATOM 1232 C CA . CYS A 1 146 ? -8.605 -11.770 10.099 1.00 95.50 146 CYS A CA 1
ATOM 1233 C C . CYS A 1 146 ? -8.257 -10.823 11.257 1.00 95.50 146 CYS A C 1
ATOM 1235 O O . CYS A 1 146 ? -9.158 -10.288 11.900 1.00 95.50 146 CYS A O 1
ATOM 1237 N N . GLN A 1 147 ? -6.966 -10.604 11.524 1.00 95.50 147 GLN A N 1
ATOM 1238 C CA . GLN A 1 147 ? -6.534 -9.655 12.553 1.00 95.50 147 GLN A CA 1
ATOM 1239 C C . GLN A 1 147 ? -6.892 -8.213 12.169 1.00 95.50 147 GLN A C 1
ATOM 1241 O O . GLN A 1 147 ? -7.488 -7.506 12.977 1.00 95.50 147 GLN A O 1
ATOM 1246 N N . ALA A 1 148 ? -6.588 -7.796 10.935 1.00 96.06 148 ALA A N 1
ATOM 1247 C CA . ALA A 1 148 ? -6.934 -6.462 10.447 1.00 96.06 148 ALA A CA 1
ATOM 1248 C C . ALA A 1 148 ? -8.450 -6.214 10.496 1.00 96.06 148 ALA A C 1
ATOM 1250 O O . ALA A 1 148 ? -8.877 -5.169 10.982 1.00 96.06 148 ALA A O 1
ATOM 1251 N N . ASP A 1 149 ? -9.257 -7.187 10.064 1.00 96.31 149 ASP A N 1
ATOM 1252 C CA . ASP A 1 149 ? -10.716 -7.102 10.110 1.00 96.31 149 ASP A CA 1
ATOM 1253 C C . ASP A 1 149 ? -11.216 -6.922 11.548 1.00 96.31 149 ASP A C 1
ATOM 1255 O O . ASP A 1 149 ? -11.990 -6.007 11.812 1.00 96.31 149 ASP A O 1
ATOM 1259 N N . SER A 1 150 ? -10.730 -7.738 12.491 1.00 95.19 150 SER A N 1
ATOM 1260 C CA . SER A 1 150 ? -11.144 -7.661 13.898 1.00 95.19 150 SER A CA 1
ATOM 1261 C C . SER A 1 150 ? -10.831 -6.312 14.550 1.00 95.19 150 SER A C 1
ATOM 1263 O O . SER A 1 150 ? -11.534 -5.922 15.482 1.00 95.19 150 SER A O 1
ATOM 1265 N N . GLN A 1 151 ? -9.762 -5.637 14.121 1.00 94.94 151 GLN A N 1
ATOM 1266 C CA . GLN A 1 151 ? -9.373 -4.333 14.657 1.00 94.94 151 GLN A CA 1
ATOM 1267 C C . GLN A 1 151 ? -10.150 -3.196 13.994 1.00 94.94 151 GLN A C 1
ATOM 1269 O O . GLN A 1 151 ? -10.644 -2.309 14.684 1.00 94.94 151 GLN A O 1
ATOM 1274 N N . LEU A 1 152 ? -10.279 -3.213 12.664 1.00 94.44 152 LEU A N 1
ATOM 1275 C CA . LEU A 1 152 ? -10.905 -2.113 11.926 1.00 94.44 152 LEU A CA 1
ATOM 1276 C C . LEU A 1 152 ? -12.434 -2.154 11.968 1.00 94.44 152 LEU A C 1
ATOM 1278 O O . LEU A 1 152 ? -13.058 -1.112 11.802 1.00 94.44 152 LEU A O 1
ATOM 1282 N N . GLU A 1 153 ? -13.042 -3.303 12.264 1.00 94.38 153 GLU A N 1
ATOM 1283 C CA . GLU A 1 153 ? -14.478 -3.388 12.550 1.00 94.38 153 GLU A CA 1
ATOM 1284 C C . GLU A 1 153 ? -14.883 -2.508 13.741 1.00 94.38 153 GLU A C 1
ATOM 1286 O O . GLU A 1 153 ? -15.941 -1.885 13.721 1.00 94.38 153 GLU A O 1
ATOM 1291 N N . GLN A 1 154 ? -14.019 -2.405 14.755 1.00 91.75 154 GLN A N 1
ATOM 1292 C CA . GLN A 1 154 ? -14.258 -1.574 15.942 1.00 91.75 154 GLN A CA 1
ATOM 1293 C C . GLN A 1 154 ? -14.090 -0.076 15.666 1.00 91.75 154 GLN A C 1
ATOM 1295 O O . GLN A 1 154 ? -14.505 0.734 16.486 1.00 91.75 154 GLN A O 1
ATOM 1300 N N . LEU A 1 155 ? -13.478 0.272 14.532 1.00 90.56 155 LEU A N 1
ATOM 1301 C CA . LEU A 1 155 ? -13.159 1.638 14.108 1.00 90.56 155 LEU A CA 1
ATOM 1302 C C . LEU A 1 155 ? -13.956 2.016 12.852 1.00 90.56 155 LEU A C 1
ATOM 1304 O O . LEU A 1 155 ? -13.571 2.916 12.108 1.00 90.56 155 LEU A O 1
ATOM 1308 N N . ALA A 1 156 ? -15.033 1.279 12.562 1.00 89.06 156 ALA A N 1
ATOM 1309 C CA . ALA A 1 156 ? -15.830 1.468 11.362 1.00 89.06 156 ALA A CA 1
ATOM 1310 C C . ALA A 1 156 ? -16.348 2.912 11.277 1.00 89.06 156 ALA A C 1
ATOM 1312 O O . ALA A 1 156 ? -16.957 3.428 12.212 1.00 89.06 156 ALA A O 1
ATOM 1313 N N . GLY A 1 157 ? -16.109 3.558 10.135 1.00 82.88 157 GLY A N 1
ATOM 1314 C CA . GLY A 1 157 ? -16.469 4.960 9.920 1.00 82.88 157 GLY A CA 1
ATOM 1315 C C . GLY A 1 157 ? -15.512 5.994 10.526 1.00 82.88 157 GLY A C 1
ATOM 1316 O O . GLY A 1 157 ? -15.727 7.181 10.298 1.00 82.88 157 GLY A O 1
ATOM 1317 N N . GLU A 1 158 ? -14.446 5.595 11.225 1.00 89.06 158 GLU A N 1
ATOM 1318 C CA . GLU A 1 158 ? -13.410 6.513 11.722 1.00 89.06 158 GLU A CA 1
ATOM 1319 C C . GLU A 1 158 ? -12.367 6.866 10.644 1.00 89.06 158 GLU A C 1
ATOM 1321 O O . GLU A 1 158 ? -12.329 6.287 9.550 1.00 89.06 158 GLU A O 1
ATOM 1326 N N . ARG A 1 159 ? -11.494 7.831 10.964 1.00 92.31 159 ARG A N 1
ATOM 1327 C CA . ARG A 1 159 ? -10.241 8.091 10.248 1.00 92.31 159 ARG A CA 1
ATOM 1328 C C . ARG A 1 159 ? -9.071 7.550 11.063 1.00 92.31 159 ARG A C 1
ATOM 1330 O O . ARG A 1 159 ? -8.872 7.941 12.209 1.00 92.31 159 ARG A O 1
ATOM 1337 N N . ILE A 1 160 ? -8.238 6.717 10.452 1.00 93.81 160 ILE A N 1
ATOM 1338 C CA . ILE A 1 16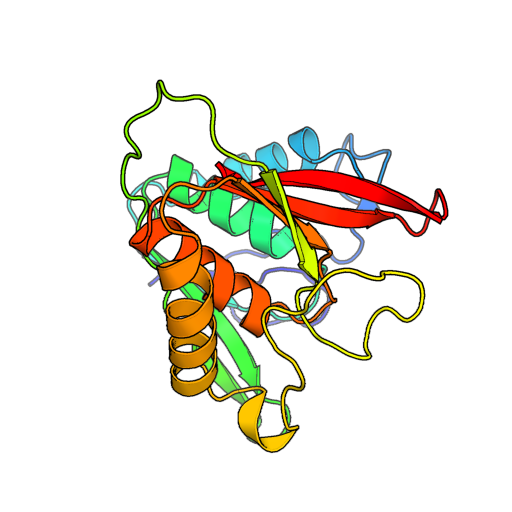0 ? -7.018 6.197 11.066 1.00 93.81 160 ILE A CA 1
ATOM 1339 C C . ILE A 1 160 ? -5.796 6.888 10.468 1.00 93.81 160 ILE A C 1
ATOM 1341 O O . ILE A 1 160 ? -5.539 6.800 9.269 1.00 93.81 160 ILE A O 1
ATOM 1345 N N . LYS A 1 161 ? -4.985 7.483 11.344 1.00 94.25 161 LYS A N 1
ATOM 1346 C CA . LYS A 1 161 ? -3.591 7.848 11.083 1.00 94.25 161 LYS A CA 1
ATOM 1347 C C . LYS A 1 161 ? -2.696 6.670 11.442 1.00 94.25 161 LYS A C 1
ATOM 1349 O O . LYS A 1 161 ? -2.429 6.413 12.617 1.00 94.25 161 LYS A O 1
ATOM 1354 N N . LEU A 1 162 ? -2.280 5.918 10.429 1.00 94.38 162 LEU A N 1
ATOM 1355 C CA . LEU A 1 162 ? -1.536 4.676 10.581 1.00 94.38 162 LEU A CA 1
ATOM 1356 C C . LEU A 1 162 ? -0.040 4.891 10.361 1.00 94.38 162 LEU A C 1
ATOM 1358 O O . LEU A 1 162 ? 0.411 5.057 9.232 1.00 94.38 162 LEU A O 1
ATOM 1362 N N . TYR A 1 163 ? 0.755 4.774 11.417 1.00 92.81 163 TYR A N 1
ATOM 1363 C CA . TYR A 1 163 ? 2.207 4.721 11.291 1.00 92.81 163 TYR A CA 1
ATOM 1364 C C . TYR A 1 163 ? 2.637 3.411 10.634 1.00 92.81 163 TYR A C 1
ATOM 1366 O O . TYR A 1 163 ? 2.536 2.330 11.229 1.00 92.81 163 TYR A O 1
ATOM 1374 N N . ALA A 1 164 ? 3.111 3.506 9.394 1.00 88.38 164 ALA A N 1
ATOM 1375 C CA . ALA A 1 164 ? 3.559 2.352 8.641 1.00 88.38 164 ALA A CA 1
ATOM 1376 C C . ALA A 1 164 ? 4.816 1.746 9.264 1.00 88.38 164 ALA A C 1
ATOM 1378 O O . ALA A 1 164 ? 5.804 2.434 9.512 1.00 88.38 164 ALA A O 1
ATOM 1379 N N . SER A 1 165 ? 4.798 0.421 9.401 1.00 76.12 165 SER A N 1
ATOM 1380 C CA . SER A 1 165 ? 6.025 -0.365 9.490 1.00 76.12 165 SER A CA 1
ATOM 1381 C C . SER A 1 165 ? 6.339 -0.946 8.116 1.00 76.12 165 SER A C 1
ATOM 1383 O O . SER A 1 165 ? 5.427 -1.155 7.320 1.00 76.12 165 SER A O 1
ATOM 1385 N N . GLY A 1 166 ? 7.610 -1.215 7.805 1.00 76.19 166 GLY A N 1
ATOM 1386 C CA . GLY A 1 166 ? 8.044 -1.715 6.487 1.00 76.19 166 GLY A CA 1
ATOM 1387 C C . GLY A 1 166 ? 7.526 -3.111 6.086 1.00 76.19 166 GLY A C 1
ATOM 1388 O O . GLY A 1 166 ? 8.151 -3.777 5.268 1.00 76.19 166 GLY A O 1
ATOM 1389 N N . LEU A 1 167 ? 6.438 -3.602 6.689 1.00 88.88 167 LEU A N 1
ATOM 1390 C CA . LEU A 1 167 ? 5.807 -4.882 6.384 1.00 88.88 167 LEU A CA 1
ATOM 1391 C C . LEU A 1 167 ? 4.596 -4.690 5.462 1.00 88.88 167 LEU A C 1
ATOM 1393 O O . LEU A 1 167 ? 3.460 -4.551 5.915 1.00 88.88 167 LEU A O 1
ATOM 1397 N N . THR A 1 168 ? 4.855 -4.727 4.158 1.00 92.25 168 THR A N 1
ATOM 1398 C CA . THR A 1 168 ? 3.860 -4.527 3.096 1.00 92.25 168 THR A CA 1
ATOM 1399 C C . THR A 1 168 ? 2.631 -5.427 3.229 1.00 92.25 168 THR A C 1
ATOM 1401 O O . THR A 1 168 ? 1.511 -4.952 3.077 1.00 92.25 168 THR A O 1
ATOM 1404 N N . GLN A 1 169 ? 2.823 -6.704 3.569 1.00 93.75 169 GLN A N 1
ATOM 1405 C CA . GLN A 1 169 ? 1.745 -7.694 3.689 1.00 93.75 169 GLN A CA 1
ATOM 1406 C C . GLN A 1 169 ? 0.693 -7.280 4.730 1.00 93.75 169 GLN A C 1
ATOM 1408 O O . GLN A 1 169 ? -0.517 -7.379 4.506 1.00 93.75 169 GLN A O 1
ATOM 1413 N N . ALA A 1 170 ? 1.162 -6.782 5.877 1.00 94.31 170 ALA A N 1
ATOM 1414 C CA . ALA A 1 170 ? 0.287 -6.322 6.944 1.00 94.31 170 ALA A CA 1
ATOM 1415 C C . ALA A 1 170 ? -0.467 -5.062 6.507 1.00 94.31 170 ALA A C 1
ATOM 1417 O O . ALA A 1 170 ? -1.674 -4.976 6.717 1.00 94.31 170 ALA A O 1
ATOM 1418 N N . LEU A 1 171 ? 0.211 -4.124 5.832 1.00 94.19 171 LEU A N 1
ATOM 1419 C CA . LEU A 1 171 ? -0.433 -2.900 5.361 1.00 94.19 171 LEU A CA 1
ATOM 1420 C C . LEU A 1 171 ? -1.525 -3.173 4.319 1.00 94.19 171 LEU A C 1
ATOM 1422 O O . LEU A 1 171 ? -2.595 -2.581 4.409 1.00 94.19 171 LEU A O 1
ATOM 1426 N N . ILE A 1 172 ? -1.302 -4.099 3.381 1.00 95.19 172 ILE A N 1
ATOM 1427 C CA . ILE A 1 172 ? -2.328 -4.506 2.403 1.00 95.19 172 ILE A CA 1
ATOM 1428 C C . ILE A 1 172 ? -3.551 -5.109 3.113 1.00 95.19 172 ILE A C 1
ATOM 1430 O O . ILE A 1 172 ? -4.689 -4.842 2.729 1.00 95.19 172 ILE A O 1
ATOM 1434 N N . SER A 1 173 ? -3.346 -5.870 4.192 1.00 95.81 173 SER A N 1
ATOM 1435 C CA . SER A 1 173 ? -4.459 -6.420 4.983 1.00 95.81 173 SER A CA 1
ATOM 1436 C C . SER A 1 173 ? -5.269 -5.315 5.675 1.00 95.81 173 SER A C 1
ATOM 1438 O O . SER A 1 173 ? -6.501 -5.358 5.672 1.00 95.81 173 SER A O 1
ATOM 1440 N N . VAL A 1 174 ? -4.593 -4.287 6.209 1.00 95.31 174 VAL A N 1
ATOM 1441 C CA . VAL A 1 174 ? -5.252 -3.098 6.784 1.00 95.31 174 VAL A CA 1
ATOM 1442 C C . VAL A 1 174 ? -5.986 -2.298 5.716 1.00 95.31 174 VAL A C 1
ATOM 1444 O O . VAL A 1 174 ? -7.120 -1.902 5.949 1.00 95.31 174 VAL A O 1
ATOM 1447 N N . TRP A 1 175 ? -5.399 -2.120 4.532 1.00 93.75 175 TRP A N 1
ATOM 1448 C CA . TRP A 1 175 ? -6.054 -1.478 3.389 1.00 93.75 175 TRP A CA 1
ATOM 1449 C C . TRP A 1 175 ? -7.371 -2.170 3.020 1.00 93.75 175 TRP A C 1
ATOM 1451 O O . TRP A 1 175 ? -8.415 -1.531 2.883 1.00 93.75 175 TRP A O 1
ATOM 1461 N N . ASN A 1 176 ? -7.341 -3.498 2.898 1.00 94.62 176 ASN A N 1
ATOM 1462 C CA . ASN A 1 176 ? -8.524 -4.300 2.600 1.00 94.62 176 ASN A CA 1
ATOM 1463 C C . ASN A 1 176 ? -9.614 -4.151 3.669 1.00 94.62 176 ASN A C 1
ATOM 1465 O O . ASN A 1 176 ? -10.792 -4.011 3.328 1.00 94.62 176 ASN A O 1
ATOM 1469 N N . ALA A 1 177 ? -9.223 -4.187 4.945 1.00 94.62 177 ALA A N 1
ATOM 1470 C CA . ALA A 1 177 ? -10.141 -4.028 6.067 1.00 94.62 177 ALA A CA 1
ATOM 1471 C C . ALA A 1 177 ? -10.713 -2.600 6.117 1.00 94.62 177 ALA A C 1
ATOM 1473 O O . ALA A 1 177 ? -11.920 -2.431 6.272 1.00 94.62 177 ALA A O 1
ATOM 1474 N N . ALA A 1 178 ? -9.890 -1.577 5.873 1.00 92.62 178 ALA A N 1
ATOM 1475 C CA . ALA A 1 178 ? -10.317 -0.181 5.846 1.00 92.62 178 ALA A CA 1
ATOM 1476 C C . ALA A 1 178 ? -11.412 0.053 4.806 1.00 92.62 178 ALA A C 1
ATOM 1478 O O . ALA A 1 178 ? -12.459 0.612 5.121 1.00 92.62 178 ALA A O 1
ATOM 1479 N N . LYS A 1 179 ? -11.247 -0.509 3.606 1.00 89.50 179 LYS A N 1
ATOM 1480 C CA . LYS A 1 179 ? -12.292 -0.497 2.575 1.00 89.50 179 LYS A CA 1
ATOM 1481 C C . LYS A 1 179 ? -13.561 -1.232 2.977 1.00 89.50 179 LYS A C 1
ATOM 1483 O O . LYS A 1 179 ? -14.655 -0.803 2.630 1.00 89.50 179 LYS A O 1
ATOM 1488 N N . LYS A 1 180 ? -13.431 -2.380 3.648 1.00 91.25 180 LYS A N 1
ATOM 1489 C CA . LYS A 1 180 ? -14.578 -3.192 4.078 1.00 91.25 180 LYS A CA 1
ATOM 1490 C C . LYS A 1 180 ? -15.441 -2.454 5.104 1.00 91.25 180 LYS A C 1
ATOM 1492 O O . LYS A 1 180 ? -16.659 -2.587 5.048 1.00 91.25 180 LYS A O 1
ATOM 1497 N N . TYR A 1 181 ? -14.812 -1.702 6.004 1.00 90.75 181 TYR A N 1
ATOM 1498 C CA . TYR A 1 181 ? -15.459 -1.029 7.133 1.00 90.75 181 TYR A CA 1
ATOM 1499 C C . TYR A 1 181 ? -15.571 0.497 6.958 1.00 90.75 181 TYR A C 1
ATOM 1501 O O . TYR A 1 181 ? -15.864 1.210 7.917 1.00 90.75 181 TYR A O 1
ATOM 1509 N N . SER A 1 182 ? -15.345 1.000 5.739 1.00 88.06 182 SER A N 1
ATOM 1510 C CA . SER A 1 182 ? -15.405 2.428 5.387 1.00 88.06 182 SER A CA 1
ATOM 1511 C C . SER A 1 182 ? -14.558 3.336 6.295 1.00 88.06 182 SER A C 1
ATOM 1513 O O . SER A 1 182 ? -14.942 4.464 6.629 1.00 88.06 182 SER A O 1
ATOM 1515 N N . VAL A 1 183 ? -13.398 2.827 6.704 1.00 89.81 183 VAL A N 1
ATOM 1516 C CA . VAL A 1 183 ? -12.403 3.548 7.497 1.00 89.81 183 VAL A CA 1
ATOM 1517 C C . VAL A 1 183 ? -11.540 4.380 6.557 1.00 89.81 183 VAL A C 1
ATOM 1519 O O . VAL A 1 183 ? -10.978 3.857 5.596 1.00 89.81 183 VAL A O 1
ATOM 1522 N N . GLU A 1 184 ? -11.425 5.675 6.836 1.00 90.75 184 GLU A N 1
ATOM 1523 C CA . GLU A 1 184 ? -10.515 6.552 6.097 1.00 90.75 184 GLU A CA 1
ATOM 1524 C C . GLU A 1 184 ? -9.080 6.289 6.567 1.00 90.75 184 GLU A C 1
ATOM 1526 O O . GLU A 1 184 ? -8.821 6.296 7.771 1.00 90.75 184 GLU A O 1
ATOM 1531 N N . LEU A 1 185 ? -8.149 6.021 5.649 1.00 91.62 185 LEU A N 1
ATOM 1532 C CA . LEU A 1 185 ? -6.797 5.584 5.998 1.00 91.62 185 LEU A CA 1
ATOM 1533 C C . LEU A 1 185 ? -5.751 6.594 5.510 1.00 91.62 185 LEU A C 1
ATOM 1535 O O . LEU A 1 185 ? -5.491 6.733 4.315 1.00 91.62 185 LEU A O 1
ATOM 1539 N N . GLU A 1 186 ? -5.094 7.250 6.462 1.00 93.62 186 GLU A N 1
ATOM 1540 C CA . GLU A 1 186 ? -3.918 8.090 6.240 1.00 93.62 186 GLU A CA 1
ATOM 1541 C C . GLU A 1 186 ? -2.677 7.331 6.712 1.00 93.62 186 GLU A C 1
ATOM 1543 O O . GLU A 1 186 ? -2.528 7.054 7.902 1.00 93.62 186 GLU A O 1
ATOM 1548 N N . VAL A 1 187 ? -1.766 6.981 5.803 1.00 93.81 187 VAL A N 1
ATOM 1549 C CA . VAL A 1 187 ? -0.546 6.253 6.173 1.00 93.81 187 VAL A CA 1
ATOM 1550 C C . VAL A 1 187 ? 0.599 7.223 6.400 1.00 93.81 187 VAL A C 1
ATOM 1552 O O . VAL A 1 187 ? 0.963 7.995 5.520 1.00 93.81 187 VAL A O 1
ATOM 1555 N N . LEU A 1 188 ? 1.189 7.164 7.590 1.00 93.12 188 LEU A N 1
ATOM 1556 C CA . LEU A 1 188 ? 2.367 7.932 7.959 1.00 93.12 188 LEU A CA 1
ATOM 1557 C C . LEU A 1 188 ? 3.622 7.125 7.641 1.00 93.12 188 LEU A C 1
ATOM 1559 O O . LEU A 1 188 ? 3.909 6.110 8.282 1.00 93.12 188 LEU A O 1
ATOM 1563 N N . HIS A 1 189 ? 4.376 7.601 6.659 1.00 90.56 189 HIS A N 1
ATOM 1564 C CA . HIS A 1 189 ? 5.651 7.039 6.238 1.00 90.56 189 HIS A CA 1
ATOM 1565 C C . HIS A 1 189 ? 6.793 7.778 6.919 1.00 90.56 189 HIS A C 1
ATOM 1567 O O . HIS A 1 189 ? 6.807 9.005 6.943 1.00 90.56 189 HIS A O 1
ATOM 1573 N N . TYR A 1 190 ? 7.766 7.038 7.446 1.00 88.44 190 TYR A N 1
ATOM 1574 C CA . TYR A 1 190 ? 9.000 7.640 7.939 1.00 88.44 190 TYR A CA 1
ATOM 1575 C C . TYR A 1 190 ? 9.867 8.072 6.752 1.00 88.44 190 TYR A C 1
ATOM 1577 O O . TYR A 1 190 ? 10.204 7.245 5.900 1.00 88.44 190 TYR A O 1
ATOM 1585 N N . ASN A 1 191 ? 10.209 9.355 6.697 1.00 87.12 191 ASN A N 1
ATOM 1586 C CA . ASN A 1 191 ? 11.142 9.920 5.738 1.00 87.12 191 ASN A CA 1
ATOM 1587 C C . ASN A 1 191 ? 12.554 9.850 6.322 1.00 87.12 191 ASN A C 1
ATOM 1589 O O . ASN A 1 191 ? 12.854 10.485 7.333 1.00 87.12 191 ASN A O 1
ATOM 1593 N N . ILE A 1 192 ? 13.420 9.074 5.675 1.00 77.38 192 ILE A N 1
ATOM 1594 C CA . ILE A 1 192 ? 14.810 8.914 6.105 1.00 77.38 192 ILE A CA 1
ATOM 1595 C C . ILE A 1 192 ? 15.650 10.175 5.867 1.00 77.38 192 ILE A C 1
ATOM 1597 O O . ILE A 1 192 ? 16.608 10.403 6.596 1.00 77.38 192 ILE A O 1
ATOM 1601 N N . ASP A 1 193 ? 15.276 11.005 4.893 1.00 80.44 193 ASP A N 1
ATOM 1602 C CA . ASP A 1 193 ? 16.034 12.201 4.521 1.00 80.44 193 ASP A CA 1
ATOM 1603 C C . ASP A 1 193 ? 15.796 13.352 5.508 1.00 80.44 193 ASP A C 1
ATOM 1605 O O . ASP A 1 193 ? 16.685 14.168 5.745 1.00 80.44 193 ASP A O 1
ATOM 1609 N N . THR A 1 194 ? 14.596 13.420 6.096 1.00 86.88 194 THR A N 1
ATOM 1610 C CA . THR A 1 194 ? 14.205 14.477 7.048 1.00 86.88 194 THR A CA 1
ATOM 1611 C C . THR A 1 194 ? 14.079 13.993 8.490 1.00 86.88 194 THR A C 1
ATOM 1613 O O . THR A 1 194 ? 13.837 14.806 9.376 1.00 86.88 194 THR A O 1
ATOM 1616 N N . GLU A 1 195 ? 14.198 12.684 8.721 1.00 85.19 195 GLU A N 1
ATOM 1617 C CA . GLU A 1 195 ? 13.951 12.015 10.004 1.00 85.19 195 GLU A CA 1
ATOM 1618 C C . GLU A 1 195 ? 12.552 12.281 10.607 1.00 85.19 195 GLU A C 1
ATOM 1620 O O . GLU A 1 195 ? 12.371 12.206 11.824 1.00 85.19 195 GLU A O 1
ATOM 1625 N N . ASP A 1 196 ? 11.544 12.543 9.767 1.00 87.31 196 ASP A N 1
ATOM 1626 C CA . ASP A 1 196 ? 10.170 12.872 10.183 1.00 87.31 196 ASP A CA 1
ATOM 1627 C C . ASP A 1 196 ? 9.122 12.045 9.417 1.00 87.31 196 ASP A C 1
ATOM 1629 O O . ASP A 1 196 ? 9.436 11.384 8.427 1.00 87.31 196 ASP A O 1
ATOM 1633 N N . TYR A 1 197 ? 7.870 12.048 9.873 1.00 88.81 197 TYR A N 1
ATOM 1634 C CA . TYR A 1 197 ? 6.768 11.353 9.212 1.00 88.81 197 TYR A CA 1
ATOM 1635 C C . TYR A 1 197 ? 6.018 12.266 8.242 1.00 88.81 197 TYR A C 1
ATOM 1637 O O . TYR A 1 197 ? 5.632 13.381 8.583 1.00 88.81 197 TYR A O 1
ATOM 1645 N N . PHE A 1 198 ? 5.715 11.747 7.054 1.00 90.81 198 PHE A N 1
ATOM 1646 C CA . PHE A 1 198 ? 4.829 12.392 6.084 1.00 90.81 198 PHE A CA 1
ATOM 1647 C C . PHE A 1 198 ? 3.619 11.510 5.785 1.00 90.81 198 PHE A C 1
ATOM 1649 O O . PHE A 1 198 ? 3.659 10.288 5.940 1.00 90.81 198 PHE A O 1
ATOM 1656 N N . ILE A 1 199 ? 2.523 12.145 5.374 1.00 92.25 199 ILE A N 1
ATOM 1657 C CA . ILE A 1 199 ? 1.234 11.482 5.179 1.00 92.25 199 ILE A CA 1
ATOM 1658 C C . ILE A 1 199 ? 1.054 11.118 3.707 1.00 92.25 199 ILE A C 1
ATOM 1660 O O . ILE A 1 199 ? 1.064 11.988 2.839 1.00 92.25 199 ILE A O 1
ATOM 1664 N N . GLN A 1 200 ? 0.788 9.841 3.449 1.00 87.62 200 GLN A N 1
ATOM 1665 C CA . GLN A 1 200 ? 0.190 9.356 2.217 1.00 87.62 200 GLN A CA 1
ATOM 1666 C C . GLN A 1 200 ? -1.303 9.112 2.450 1.00 87.62 200 GLN A C 1
ATOM 1668 O O . GLN A 1 200 ? -1.696 8.215 3.197 1.00 87.62 200 GLN A O 1
ATOM 1673 N N . LYS A 1 201 ? -2.146 9.920 1.803 1.00 82.56 201 LYS A N 1
ATOM 1674 C CA . LYS A 1 201 ? -3.600 9.724 1.815 1.00 82.56 201 LYS A CA 1
ATOM 1675 C C . LYS A 1 201 ? -3.964 8.616 0.842 1.00 82.56 201 LYS A C 1
ATOM 1677 O O . LYS A 1 201 ? -3.555 8.666 -0.317 1.00 82.56 201 LYS A O 1
ATOM 1682 N N . LEU A 1 202 ? -4.694 7.619 1.325 1.00 73.00 202 LEU A N 1
ATOM 1683 C CA . LEU A 1 202 ? -5.013 6.426 0.543 1.00 73.00 202 LEU A CA 1
ATOM 1684 C C . LEU A 1 202 ? -6.463 6.380 0.086 1.00 73.00 202 LEU A C 1
ATOM 1686 O O . LEU A 1 202 ? -6.745 5.659 -0.863 1.00 73.00 202 LEU A O 1
ATOM 1690 N N . MET A 1 203 ? -7.329 7.176 0.717 1.00 61.75 203 MET A N 1
ATOM 1691 C CA . MET A 1 203 ? -8.692 7.548 0.323 1.00 61.75 203 MET A CA 1
ATOM 1692 C C . MET A 1 203 ? -9.311 8.369 1.447 1.00 61.75 203 MET A C 1
ATOM 1694 O O . MET A 1 203 ? -8.998 8.036 2.612 1.00 61.75 203 MET A O 1
#

Foldseek 3Di:
DAEEEQEPCADDPGPYHQAYNDNVVQPPDPFPQPLVSLLVSNLVVCLVQQLHEYEYEHRDDFLSSVLSNVLSCLVSNYLYWYWYQDPVVRGTDTQHADHADDFDDDDDAAEAEEEQEDPQDPVDPHHHLHPHQDPVCLRVLVVLLVSLLVSCLVRQRHEYAYEDDRSNSNVSSVNRNCRVRVYFYWYWYQGPVVRGTDTDGSD